Protein AF-A0A8D8PQJ8-F1 (afdb_monomer_lite)

Foldseek 3Di:
DDPVLFVLLLVLCVLLVADVQLSVQEEEDEDCDPAKAKDAARPDNHRIYIYDYPLQVDPALVVDDQQDDDPNDGQPCVDPVNVVVSVVSNDDSLNSSLRSLLNNLVRHPVLVVQLVCLLVVLVVQLVVCLVVCCVVVVCVVPDPVVNVVVSVVSVVVSVVSSVVSNVVSVVVSSVVSVVSSVVSVVVPCPVDDD

pLDDT: mean 81.44, std 9.27, range [35.03, 91.38]

Radius of gyration: 23.69 Å; chains: 1; bounding box: 45×48×71 Å

Secondary structure (DSSP, 8-state):
--HHHHHHHHHHHHHTT--HHHHHH-EEEEESSSS-EEES-BTSSSPPEEEEEGGGG--SGGGS-TT-EETTEEP-TTSHHHHHHHHHTS--HHHHHHHHHHHHHHTBHHHHHHHHHHHHHHHHHHHHHHHHHHHHTTGGGS-HHHHHHHHHHHHHHHHHHHHHHHHHHHHHHHHHHHHHHHHHHHHSTTS---

Organism: NCBI:txid428564

Structure (mmCIF, N/CA/C/O backbone):
data_AF-A0A8D8PQJ8-F1
#
_entry.id   AF-A0A8D8PQJ8-F1
#
loop_
_atom_site.group_PDB
_atom_site.id
_atom_site.type_symbol
_atom_site.label_atom_id
_atom_site.label_alt_id
_atom_site.label_comp_id
_atom_site.label_asym_id
_atom_site.label_entity_id
_atom_site.label_seq_id
_atom_site.pdbx_PDB_ins_code
_atom_site.Cartn_x
_atom_site.Cartn_y
_atom_site.Cartn_z
_atom_site.occupancy
_atom_site.B_iso_or_equiv
_atom_site.auth_seq_id
_atom_site.auth_comp_id
_atom_site.auth_asym_id
_atom_site.auth_atom_id
_atom_site.pdbx_PDB_model_num
ATOM 1 N N . MET A 1 1 ? -22.814 -1.524 9.286 1.00 64.25 1 MET A N 1
ATOM 2 C CA . MET A 1 1 ? -21.457 -1.335 9.844 1.00 64.25 1 MET A CA 1
ATOM 3 C C . MET A 1 1 ? -21.633 -0.983 11.310 1.00 64.25 1 MET A C 1
ATOM 5 O O . MET A 1 1 ? -22.579 -0.263 11.592 1.00 64.25 1 MET A O 1
ATOM 9 N N . SER A 1 2 ? -20.841 -1.556 12.220 1.00 78.44 2 SER A N 1
ATOM 10 C CA . SER A 1 2 ? -20.993 -1.306 13.665 1.00 78.44 2 SER A CA 1
ATOM 11 C C . SER A 1 2 ? -20.516 0.106 14.016 1.00 78.44 2 SER A C 1
ATOM 13 O O . SER A 1 2 ? -19.439 0.491 13.561 1.00 78.44 2 SER A O 1
ATOM 15 N N . GLU A 1 3 ? -21.272 0.846 14.832 1.00 83.94 3 GLU A N 1
ATOM 16 C CA . GLU A 1 3 ? -20.878 2.175 15.341 1.00 83.94 3 GLU A CA 1
ATOM 17 C C . GLU A 1 3 ? -19.525 2.126 16.068 1.00 83.94 3 GLU A C 1
ATOM 19 O O . GLU A 1 3 ? -18.699 3.024 15.924 1.00 83.94 3 GLU A O 1
ATOM 24 N N . GLU A 1 4 ? -19.240 1.015 16.755 1.00 85.62 4 GLU A N 1
ATOM 25 C CA . GLU A 1 4 ? -17.968 0.774 17.446 1.00 85.62 4 GLU A CA 1
ATOM 26 C C . GLU A 1 4 ? -16.761 0.822 16.492 1.00 85.62 4 GLU A C 1
ATOM 28 O O . GLU A 1 4 ? -15.709 1.360 16.835 1.00 85.62 4 GLU A O 1
ATOM 33 N N . LEU A 1 5 ? -16.896 0.265 15.282 1.00 84.38 5 LEU A N 1
ATOM 34 C CA . LEU A 1 5 ? -15.814 0.244 14.289 1.00 84.38 5 LEU A CA 1
ATOM 35 C C . LEU A 1 5 ? -15.575 1.632 13.697 1.00 84.38 5 LEU A C 1
ATOM 37 O O . LEU A 1 5 ? -14.427 2.006 13.462 1.00 84.38 5 LEU A O 1
ATOM 41 N N . GLU A 1 6 ? -16.640 2.404 13.484 1.00 86.19 6 GLU A N 1
ATOM 42 C CA . GLU A 1 6 ? -16.520 3.781 13.008 1.00 86.19 6 GLU A CA 1
ATOM 43 C C . GLU A 1 6 ? -15.875 4.677 14.072 1.00 86.19 6 GLU A C 1
ATOM 45 O O . GLU A 1 6 ? -14.988 5.470 13.759 1.00 86.19 6 GLU A O 1
ATOM 50 N N . GLN A 1 7 ? -16.240 4.503 15.343 1.00 87.50 7 GLN A N 1
ATOM 51 C CA . GLN A 1 7 ? -15.615 5.227 16.447 1.00 87.50 7 GLN A CA 1
ATOM 52 C C . GLN A 1 7 ? -14.126 4.882 16.582 1.00 87.50 7 GLN A C 1
ATOM 54 O O . GLN A 1 7 ? -13.300 5.781 16.736 1.00 87.50 7 GLN A O 1
ATOM 59 N N . ARG A 1 8 ? -13.756 3.599 16.465 1.00 87.69 8 ARG A N 1
ATOM 60 C CA . ARG A 1 8 ? -12.344 3.172 16.442 1.00 87.69 8 ARG A CA 1
ATOM 61 C C . ARG A 1 8 ? -11.583 3.795 15.280 1.00 87.69 8 ARG A C 1
ATOM 63 O O . ARG A 1 8 ? -10.453 4.230 15.470 1.00 87.69 8 ARG A O 1
ATOM 70 N N . TYR A 1 9 ? -12.195 3.865 14.101 1.00 87.75 9 TYR A N 1
ATOM 71 C CA . TYR A 1 9 ? -11.581 4.503 12.943 1.00 87.75 9 TYR A CA 1
ATOM 72 C C . TYR A 1 9 ? -11.324 5.997 13.175 1.00 87.75 9 TYR A C 1
ATOM 74 O O . TYR A 1 9 ? -10.229 6.478 12.897 1.00 87.75 9 TYR A O 1
ATOM 82 N N . ARG A 1 10 ? -12.283 6.721 13.765 1.00 87.00 10 ARG A N 1
ATOM 83 C CA . ARG A 1 10 ? -12.104 8.138 14.130 1.00 87.00 10 ARG A CA 1
ATOM 84 C C . ARG A 1 10 ? -10.951 8.340 15.112 1.00 87.00 10 ARG A C 1
ATOM 86 O O . ARG A 1 10 ? -10.123 9.213 14.884 1.00 87.00 10 ARG A O 1
ATOM 93 N N . GLN A 1 11 ? -10.838 7.481 16.127 1.00 87.12 11 GLN A N 1
ATOM 94 C CA . GLN A 1 11 ? -9.701 7.505 17.058 1.00 87.12 11 GLN A CA 1
ATOM 95 C C . GLN A 1 11 ? -8.362 7.309 16.336 1.00 87.12 11 GLN A C 1
ATOM 97 O O . GLN A 1 11 ? -7.394 7.993 16.642 1.00 87.12 11 GLN A O 1
ATOM 102 N N . VAL A 1 12 ? -8.300 6.412 15.348 1.00 87.12 12 VAL A N 1
ATOM 103 C CA . VAL A 1 12 ? -7.079 6.201 14.553 1.00 87.12 12 VAL A CA 1
ATOM 104 C C . VAL A 1 12 ? -6.700 7.458 13.765 1.00 87.12 12 VAL A C 1
ATOM 106 O O . VAL A 1 12 ? -5.525 7.809 13.723 1.00 87.12 12 VAL A O 1
ATOM 109 N N . LEU A 1 13 ? -7.665 8.161 13.169 1.00 86.06 13 LEU A N 1
ATOM 110 C CA . LEU A 1 13 ? -7.401 9.413 12.445 1.00 86.06 13 LEU A CA 1
ATOM 111 C C . LEU A 1 13 ? -6.931 10.543 13.371 1.00 86.06 13 LEU A C 1
ATOM 113 O O . LEU A 1 13 ? -6.065 11.335 12.999 1.00 86.06 13 LEU A O 1
ATOM 117 N N . GLU A 1 14 ? -7.487 10.615 14.581 1.00 86.12 14 GLU A N 1
ATOM 118 C CA . GLU A 1 14 ? -7.026 11.535 15.626 1.00 86.12 14 GLU A CA 1
ATOM 119 C C . GLU A 1 14 ? -5.595 11.201 16.070 1.00 86.12 14 GLU A C 1
ATOM 121 O O . GLU A 1 14 ? -4.754 12.093 16.181 1.00 86.12 14 GLU A O 1
ATOM 126 N N . ASP A 1 15 ? -5.288 9.917 16.256 1.00 84.88 15 ASP A N 1
ATOM 127 C CA . ASP A 1 15 ? -3.965 9.439 16.663 1.00 84.88 15 ASP A CA 1
ATOM 128 C C . ASP A 1 15 ? -2.892 9.678 15.596 1.00 84.88 15 ASP A C 1
ATOM 130 O O . ASP A 1 15 ? -1.745 9.981 15.929 1.00 84.88 15 ASP A O 1
ATOM 134 N N . LEU A 1 16 ? -3.264 9.572 14.319 1.00 82.19 16 LEU A N 1
ATOM 135 C CA . LEU A 1 16 ? -2.399 9.875 13.180 1.00 82.19 16 LEU A CA 1
ATOM 136 C C . LEU A 1 16 ? -2.237 11.380 12.929 1.00 82.19 16 LEU A C 1
ATOM 138 O O . LEU A 1 16 ? -1.422 11.760 12.088 1.00 82.19 16 LEU A O 1
ATOM 142 N N . ASN A 1 17 ? -2.976 12.224 13.659 1.00 80.25 17 ASN A N 1
ATOM 143 C CA . ASN A 1 17 ? -3.033 13.669 13.464 1.00 80.25 17 ASN A CA 1
ATOM 144 C C . ASN A 1 17 ? -3.302 14.046 11.996 1.00 80.25 17 ASN A C 1
ATOM 146 O O . ASN A 1 17 ? -2.642 14.923 11.440 1.00 80.25 17 ASN A O 1
ATOM 150 N N . SER A 1 18 ? -4.236 13.334 11.357 1.00 75.88 18 SER A N 1
ATOM 151 C CA . SER A 1 18 ? -4.649 13.618 9.981 1.00 75.88 18 SER A CA 1
ATOM 152 C C . SER A 1 18 ? -5.252 15.021 9.872 1.00 75.88 18 SER A C 1
ATOM 154 O O . SER A 1 18 ? -5.870 15.507 10.825 1.00 75.88 18 SER A O 1
ATOM 156 N N . ASP A 1 19 ? -5.105 15.654 8.708 1.00 75.19 19 ASP A N 1
ATOM 157 C CA . ASP A 1 19 ? -5.734 16.948 8.434 1.00 75.19 19 ASP A CA 1
ATOM 158 C C . ASP A 1 19 ? -7.256 16.856 8.601 1.00 75.19 19 ASP A C 1
ATOM 160 O O . ASP A 1 19 ? -7.879 15.842 8.278 1.00 75.19 19 ASP A O 1
ATOM 164 N N . ASP A 1 20 ? -7.881 17.932 9.076 1.00 67.62 20 ASP A N 1
ATOM 165 C CA . ASP A 1 20 ? -9.326 17.943 9.335 1.00 67.62 20 ASP A CA 1
ATOM 166 C C . ASP A 1 20 ? -10.149 17.705 8.056 1.00 67.62 20 ASP A C 1
ATOM 168 O O . ASP A 1 20 ? -11.189 17.049 8.094 1.00 67.62 20 ASP A O 1
ATOM 172 N N . ALA A 1 21 ? -9.628 18.124 6.897 1.00 63.19 21 ALA A N 1
ATOM 173 C CA . ALA A 1 21 ? -10.215 17.810 5.595 1.00 63.19 21 ALA A CA 1
ATOM 174 C C . ALA A 1 21 ? -10.234 16.297 5.307 1.00 63.19 21 ALA A C 1
ATOM 176 O O . ALA A 1 21 ? -11.229 15.773 4.805 1.00 63.19 21 ALA A O 1
ATOM 177 N N . ASP A 1 22 ? -9.165 15.582 5.661 1.00 72.75 22 ASP A N 1
ATOM 178 C CA . ASP A 1 22 ? -9.085 14.130 5.501 1.00 72.75 22 ASP A CA 1
ATOM 179 C C . ASP A 1 22 ? -9.993 13.412 6.515 1.00 72.75 22 ASP A C 1
ATOM 181 O O . ASP A 1 22 ? -10.593 12.386 6.188 1.00 72.75 22 ASP A O 1
ATOM 185 N N . LYS A 1 23 ? -10.190 13.965 7.720 1.00 75.38 23 LYS A N 1
ATOM 186 C CA . LYS A 1 23 ? -11.137 13.417 8.711 1.00 75.38 23 LYS A CA 1
ATOM 187 C C . LYS A 1 23 ? -12.589 13.479 8.240 1.00 75.38 23 LYS A C 1
ATOM 189 O O . LYS A 1 23 ? -13.320 12.508 8.423 1.00 75.38 23 LYS A O 1
ATOM 194 N N . ASP A 1 24 ? -12.997 14.576 7.608 1.00 74.44 24 ASP A N 1
ATOM 195 C CA . ASP A 1 24 ? -14.375 14.757 7.130 1.00 74.44 24 ASP A CA 1
ATOM 196 C C . ASP A 1 24 ? -14.671 13.963 5.852 1.00 74.44 24 ASP A C 1
ATOM 198 O O . ASP A 1 24 ? -15.793 13.493 5.625 1.00 74.44 24 ASP A O 1
ATOM 202 N N . LEU A 1 25 ? -13.659 13.810 4.999 1.00 77.06 25 LEU A N 1
ATOM 203 C CA . LEU A 1 25 ? -13.789 13.134 3.715 1.00 77.06 25 LEU A CA 1
ATOM 204 C C . LEU A 1 25 ? -13.570 11.621 3.811 1.00 77.06 25 LEU A C 1
ATOM 206 O O . LEU A 1 25 ? -14.032 10.892 2.929 1.00 77.06 25 LEU A O 1
ATOM 210 N N . SER A 1 26 ? -12.907 11.133 4.857 1.00 81.31 26 SER A N 1
ATOM 211 C CA . SER A 1 26 ? -12.614 9.712 5.011 1.00 81.31 26 SER A CA 1
ATOM 212 C C . SER A 1 26 ? -13.792 8.912 5.566 1.00 81.31 26 SER A C 1
ATOM 214 O O . SER A 1 26 ? -14.521 9.336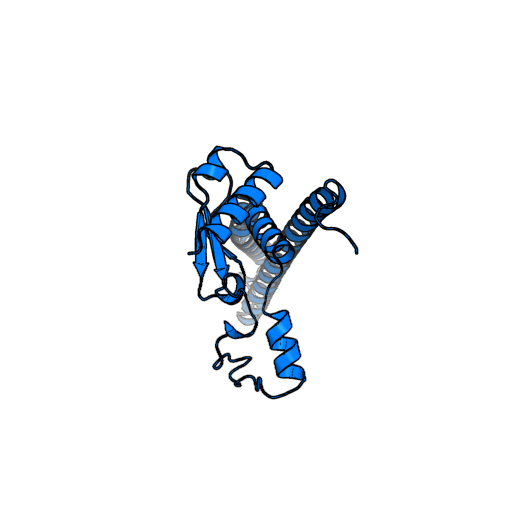 6.465 1.00 81.31 26 SER A O 1
ATOM 216 N N . LYS A 1 27 ? -14.011 7.715 5.009 1.00 84.94 27 LYS A N 1
ATOM 217 C CA . LYS A 1 27 ? -15.055 6.789 5.481 1.00 84.94 27 LYS A CA 1
ATOM 218 C C . LYS A 1 27 ? -14.574 5.350 5.473 1.00 84.94 27 LYS A C 1
ATOM 220 O O . LYS A 1 27 ? -13.955 4.899 4.514 1.00 84.94 27 LYS A O 1
ATOM 225 N N . VAL A 1 28 ? -14.946 4.590 6.493 1.00 88.38 28 VAL A N 1
ATOM 226 C CA . VAL A 1 28 ? -14.793 3.131 6.487 1.00 88.38 28 VAL A CA 1
ATOM 227 C C . VAL A 1 28 ? -16.014 2.452 5.873 1.00 88.38 28 VAL A C 1
ATOM 229 O O . VAL A 1 28 ? -17.121 2.988 5.900 1.00 88.38 28 VAL A O 1
ATOM 232 N N . PHE A 1 29 ? -15.824 1.271 5.293 1.00 88.19 29 PHE A N 1
ATOM 233 C CA . PHE A 1 29 ? -16.913 0.399 4.855 1.00 88.19 29 PHE A CA 1
ATOM 234 C C . PHE A 1 29 ? -16.518 -1.070 5.002 1.00 88.19 29 PHE A C 1
ATOM 236 O O . PHE A 1 29 ? -15.339 -1.410 5.006 1.00 88.19 29 PHE A O 1
ATOM 243 N N . MET A 1 30 ? -17.506 -1.959 5.095 1.00 86.81 30 MET A N 1
ATOM 244 C CA . MET A 1 30 ? -17.246 -3.399 5.118 1.00 86.81 30 MET A CA 1
ATOM 245 C C . MET A 1 30 ? -17.027 -3.913 3.697 1.00 86.81 30 MET A C 1
ATOM 247 O O . MET A 1 30 ? -17.838 -3.660 2.806 1.00 86.81 30 MET A O 1
ATOM 251 N N . SER A 1 31 ? -15.962 -4.674 3.498 1.00 85.50 31 SER A N 1
ATOM 252 C CA . SER A 1 31 ? -15.609 -5.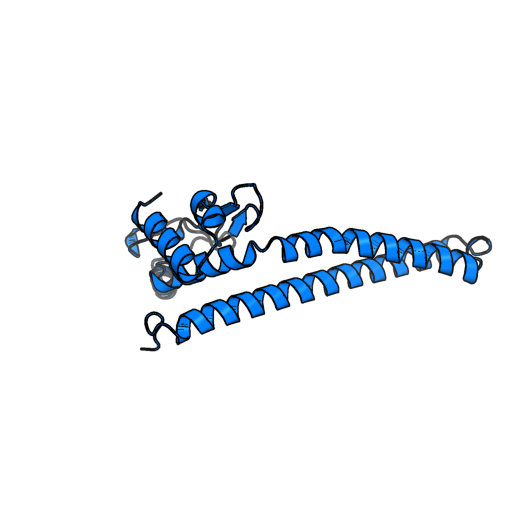279 2.226 1.00 85.50 31 SER A CA 1
ATOM 253 C C . SER A 1 31 ? -15.591 -6.799 2.313 1.00 85.50 31 SER A C 1
ATOM 255 O O . SER A 1 31 ? -15.333 -7.398 3.356 1.00 85.50 31 SER A O 1
ATOM 257 N N . ILE A 1 32 ? -15.858 -7.418 1.166 1.00 80.69 32 ILE A N 1
ATOM 258 C CA . ILE A 1 32 ? -15.808 -8.870 0.972 1.00 80.69 32 ILE A CA 1
ATOM 259 C C . ILE A 1 32 ? -14.351 -9.350 0.877 1.00 80.69 32 ILE A C 1
ATOM 261 O O . ILE A 1 32 ? -14.073 -10.533 1.071 1.00 80.69 32 ILE A O 1
ATOM 265 N N . ARG A 1 33 ? -13.403 -8.443 0.593 1.00 80.62 33 ARG A N 1
ATOM 266 C CA . ARG A 1 33 ? -11.984 -8.799 0.510 1.00 80.62 33 ARG A CA 1
ATOM 267 C C . ARG A 1 33 ? -11.480 -9.316 1.865 1.00 80.62 33 ARG A C 1
ATOM 269 O O . ARG A 1 33 ? -11.885 -8.795 2.904 1.00 80.62 33 ARG A O 1
ATOM 276 N N . PRO A 1 34 ? -10.597 -10.328 1.860 1.00 77.81 34 PRO A N 1
ATOM 277 C CA . PRO A 1 34 ? -10.081 -10.931 3.086 1.00 77.81 34 PRO A CA 1
ATOM 278 C C . PRO A 1 34 ? -9.146 -10.001 3.870 1.00 77.81 34 PRO A C 1
ATOM 280 O O . PRO A 1 34 ? -8.967 -10.222 5.067 1.00 77.81 34 PRO A O 1
ATOM 283 N N . GLU A 1 35 ? -8.595 -8.977 3.213 1.00 83.50 35 GLU A N 1
ATOM 284 C CA . GLU A 1 35 ? -7.609 -8.045 3.761 1.00 83.50 35 GLU A CA 1
ATOM 285 C C . GLU A 1 35 ? -8.102 -6.588 3.713 1.00 83.50 35 GLU A C 1
ATOM 287 O O . GLU A 1 35 ? -8.880 -6.219 2.812 1.00 83.50 35 GLU A O 1
ATOM 292 N N . PRO A 1 36 ? -7.690 -5.761 4.694 1.00 86.44 36 PRO A N 1
ATOM 293 C CA . PRO A 1 36 ? -7.874 -4.318 4.640 1.00 86.44 36 PRO A CA 1
ATOM 294 C C . PRO A 1 36 ? -7.305 -3.749 3.345 1.00 86.44 36 PRO A C 1
ATOM 296 O O . PRO A 1 36 ? -6.307 -4.232 2.826 1.00 86.44 36 PRO A O 1
ATOM 299 N N . HIS A 1 37 ? -7.987 -2.761 2.789 1.00 87.25 37 HIS A N 1
ATOM 300 C CA . HIS A 1 37 ? -7.517 -2.038 1.613 1.00 87.25 37 HIS A CA 1
ATOM 301 C C . HIS A 1 37 ? -8.106 -0.646 1.626 1.00 87.25 37 HIS A C 1
ATOM 303 O O . HIS A 1 37 ? -9.204 -0.416 2.137 1.00 87.25 37 HIS A O 1
ATOM 309 N N . HIS A 1 38 ? -7.423 0.269 0.971 1.00 87.75 38 HIS A N 1
ATOM 310 C CA . HIS A 1 38 ? -7.923 1.602 0.730 1.00 87.75 38 HIS A CA 1
ATOM 311 C C . HIS A 1 38 ? -8.435 1.780 -0.703 1.00 87.75 38 HIS A C 1
ATOM 313 O O . HIS A 1 38 ? -8.082 1.055 -1.635 1.00 87.75 38 HIS A O 1
ATOM 319 N N . ILE A 1 39 ? -9.318 2.758 -0.871 1.00 83.06 39 ILE A N 1
ATOM 320 C CA . ILE A 1 39 ? -9.831 3.231 -2.152 1.00 83.06 39 ILE A CA 1
ATOM 321 C C . ILE A 1 39 ? -9.767 4.755 -2.131 1.00 83.06 39 ILE A C 1
ATOM 323 O O . ILE A 1 39 ? -10.430 5.391 -1.316 1.00 83.06 39 ILE A O 1
ATOM 327 N N . GLY A 1 40 ? -9.022 5.342 -3.062 1.00 81.44 40 GLY A N 1
ATOM 328 C CA . GLY A 1 40 ? -8.801 6.788 -3.112 1.00 81.44 40 GLY A CA 1
ATOM 329 C C . GLY A 1 40 ? -7.488 7.198 -2.452 1.00 81.44 40 GLY A C 1
ATOM 330 O O . GLY A 1 40 ? -6.654 6.348 -2.155 1.00 81.44 40 GLY A O 1
A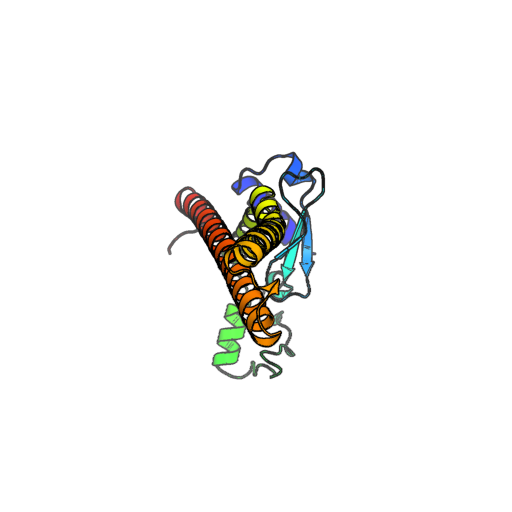TOM 331 N N . LEU A 1 41 ? -7.298 8.508 -2.290 1.00 79.69 41 LEU A N 1
ATOM 332 C CA . LEU A 1 41 ? -6.031 9.117 -1.881 1.00 79.69 41 LEU A CA 1
ATOM 333 C C . LEU A 1 41 ? -6.270 10.156 -0.785 1.00 79.69 41 LEU A C 1
ATOM 335 O O . LEU A 1 41 ? -7.193 10.963 -0.909 1.00 79.69 41 LEU A O 1
ATOM 339 N N . SER A 1 42 ? -5.418 10.149 0.237 1.00 74.31 42 SER A N 1
ATOM 340 C CA . SER A 1 42 ? -5.360 11.172 1.291 1.00 74.31 42 SER A CA 1
ATOM 341 C C . SER A 1 42 ? -4.801 12.476 0.721 1.00 74.31 42 SER A C 1
ATOM 343 O O . SER A 1 42 ? -3.945 12.436 -0.163 1.00 74.31 42 SER A O 1
ATOM 345 N N . GLY A 1 43 ? -5.275 13.637 1.180 1.00 67.75 43 GLY A N 1
ATOM 346 C CA . GLY A 1 43 ? -4.835 14.946 0.673 1.00 67.75 43 GLY A CA 1
ATOM 347 C C . GLY A 1 43 ? -5.390 15.318 -0.710 1.00 67.75 43 GLY A C 1
ATOM 348 O O . GLY A 1 43 ? -5.083 16.382 -1.254 1.00 67.75 43 GLY A O 1
ATOM 349 N N . SER A 1 44 ? -6.237 14.467 -1.292 1.00 66.25 44 SER A N 1
ATOM 350 C CA . SER A 1 44 ? -7.014 14.808 -2.479 1.00 66.25 44 SER A CA 1
ATOM 351 C C . SER A 1 44 ? -8.261 15.609 -2.099 1.00 66.25 44 SER A C 1
ATOM 353 O O . SER A 1 44 ? -8.809 15.462 -1.014 1.00 66.25 44 SER A O 1
ATOM 355 N N . LYS A 1 45 ? -8.806 16.397 -3.036 1.00 66.94 45 LYS A N 1
ATOM 356 C CA . LYS A 1 45 ? -10.141 17.013 -2.864 1.00 66.94 45 LYS A CA 1
ATOM 357 C C . LYS A 1 45 ? -11.277 15.977 -2.835 1.00 66.94 45 LYS A C 1
ATOM 359 O O . LYS A 1 45 ? -12.434 16.338 -2.630 1.00 66.94 45 LYS A O 1
ATOM 364 N N . TYR A 1 46 ? -10.963 14.715 -3.121 1.00 71.94 46 TYR A N 1
ATOM 365 C CA . TYR A 1 46 ? -11.904 13.608 -3.178 1.00 71.94 46 TYR A CA 1
ATOM 366 C C . TYR A 1 46 ? -11.811 12.748 -1.917 1.00 71.94 46 TYR A C 1
ATOM 368 O O . TYR A 1 46 ? -10.729 12.529 -1.386 1.00 71.94 46 TYR A O 1
ATOM 376 N N . SER A 1 47 ? -12.949 12.203 -1.482 1.00 76.25 47 SER A N 1
ATOM 377 C CA . SER A 1 47 ? -13.005 11.266 -0.357 1.00 76.25 47 SER A CA 1
ATOM 378 C C . SER A 1 47 ? -12.212 9.994 -0.630 1.00 76.25 47 SER A C 1
ATOM 380 O O . SER A 1 47 ? -12.471 9.333 -1.642 1.00 76.25 47 SER A O 1
ATOM 382 N N . PHE A 1 48 ? -11.349 9.596 0.304 1.00 84.44 48 PHE A N 1
ATOM 383 C CA . PHE A 1 48 ? -10.811 8.240 0.357 1.00 84.44 48 PHE A CA 1
ATOM 384 C C . PHE A 1 48 ? -11.632 7.371 1.315 1.00 84.44 48 PHE A C 1
ATOM 386 O O . PHE A 1 48 ? -12.336 7.858 2.202 1.00 84.44 48 PHE A O 1
ATOM 393 N N . ARG A 1 49 ? -11.608 6.058 1.099 1.00 86.31 49 ARG A N 1
ATOM 394 C CA . ARG A 1 49 ? -12.365 5.095 1.895 1.00 86.31 49 ARG A CA 1
ATOM 395 C C . ARG A 1 49 ? -11.521 3.887 2.240 1.00 86.31 49 ARG A C 1
ATOM 397 O O . ARG A 1 49 ? -10.822 3.368 1.378 1.00 86.31 49 ARG A O 1
ATOM 404 N N . ILE A 1 50 ? -11.655 3.398 3.464 1.00 88.31 50 ILE A N 1
ATOM 405 C CA . ILE A 1 50 ? -10.970 2.190 3.924 1.00 88.31 50 ILE A CA 1
ATOM 406 C C . ILE A 1 50 ? -11.971 1.034 3.966 1.00 88.31 50 ILE A C 1
ATOM 408 O O . ILE A 1 50 ? -12.989 1.086 4.657 1.00 88.31 50 ILE A O 1
ATOM 412 N N . GLY A 1 51 ? -11.695 -0.008 3.191 1.00 87.75 51 GLY A N 1
ATOM 413 C CA . GLY A 1 51 ? -12.446 -1.251 3.163 1.00 87.75 51 GLY A CA 1
ATOM 414 C C . GLY A 1 51 ? -11.934 -2.211 4.228 1.00 87.75 51 GLY A C 1
ATOM 415 O O . GLY A 1 51 ? -10.801 -2.680 4.158 1.00 87.75 51 GLY A O 1
ATOM 416 N N . LEU A 1 52 ? -12.787 -2.542 5.192 1.00 89.44 52 LEU A N 1
ATOM 417 C CA . LEU A 1 52 ? -12.491 -3.470 6.277 1.00 89.44 52 LEU A CA 1
ATOM 418 C C . LEU A 1 52 ? -13.084 -4.849 5.978 1.00 89.44 52 LEU A C 1
ATOM 420 O O . LEU A 1 52 ? -14.275 -4.941 5.671 1.00 89.44 52 LEU A O 1
ATOM 424 N N . PRO A 1 53 ? -12.308 -5.936 6.090 1.00 86.31 53 PRO A N 1
ATOM 425 C CA . PRO A 1 53 ? -12.831 -7.287 5.951 1.00 86.31 53 PRO A CA 1
ATOM 426 C C . PRO A 1 53 ? -13.950 -7.576 6.945 1.00 86.31 53 PRO A C 1
ATOM 428 O O . PRO A 1 53 ? -13.917 -7.112 8.085 1.00 86.31 53 PRO A O 1
ATOM 431 N N . LEU A 1 54 ? -14.870 -8.465 6.567 1.00 82.62 54 LEU A N 1
ATOM 432 C CA . LEU A 1 54 ? -15.904 -9.010 7.462 1.00 82.62 54 LEU A CA 1
ATOM 433 C C . LEU A 1 54 ? -15.353 -9.519 8.805 1.00 82.62 54 LEU A C 1
ATOM 435 O O . LEU A 1 54 ? -16.035 -9.409 9.818 1.00 82.62 54 LEU A O 1
ATOM 439 N N . LYS A 1 55 ? -14.097 -9.980 8.832 1.00 83.06 55 LYS A N 1
ATOM 440 C CA . LYS A 1 55 ? -13.403 -10.442 10.043 1.00 83.06 55 LYS A CA 1
ATOM 441 C C . LYS A 1 55 ? -13.308 -9.383 11.150 1.00 83.06 55 LYS A C 1
ATOM 443 O O . LYS A 1 55 ? -13.277 -9.733 12.321 1.00 83.06 55 LYS A O 1
ATOM 448 N N . PHE A 1 56 ? -13.316 -8.093 10.804 1.00 82.38 56 PHE A N 1
ATOM 449 C CA . PHE A 1 56 ? -13.293 -6.999 11.786 1.00 82.38 56 PHE A CA 1
ATOM 450 C C . PHE A 1 56 ? -14.592 -6.899 12.593 1.00 82.38 56 PHE A C 1
ATOM 452 O O . PHE A 1 56 ? -14.604 -6.283 13.657 1.00 82.38 56 PHE A O 1
ATOM 459 N N . ALA A 1 57 ? -15.680 -7.493 12.097 1.00 83.25 57 ALA A N 1
ATOM 460 C CA . ALA A 1 57 ? -16.965 -7.517 12.782 1.00 83.25 57 ALA A CA 1
ATOM 461 C C . ALA A 1 57 ? -17.116 -8.695 13.763 1.00 83.25 57 ALA A C 1
ATOM 463 O O . ALA A 1 57 ? 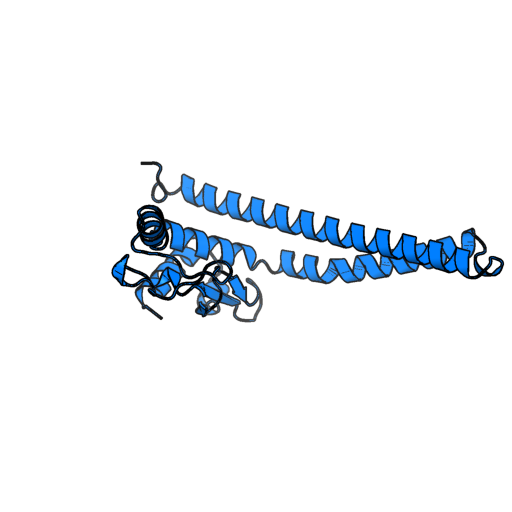-18.076 -8.698 14.530 1.00 83.25 57 ALA A O 1
ATOM 464 N N . TYR A 1 58 ? -16.208 -9.681 13.757 1.00 84.00 58 TYR A N 1
ATOM 465 C CA . TYR A 1 58 ? -16.280 -10.822 14.674 1.00 84.00 58 TYR A CA 1
ATOM 466 C C . TYR A 1 58 ? -15.924 -10.383 16.097 1.00 84.00 58 TYR A C 1
ATOM 468 O O . TYR A 1 58 ? -14.848 -9.829 16.326 1.00 84.00 58 TYR A O 1
ATOM 476 N N . LYS A 1 59 ? -16.833 -10.618 17.052 1.00 81.62 59 LYS A N 1
ATOM 477 C CA . LYS A 1 59 ? -16.627 -10.303 18.476 1.00 81.62 59 LYS A CA 1
ATOM 478 C C . LYS A 1 59 ? -16.232 -11.541 19.272 1.00 81.62 59 LYS A C 1
ATOM 480 O O . LYS A 1 59 ? -15.505 -11.434 20.254 1.00 81.62 59 LYS A O 1
ATOM 485 N N . SER A 1 60 ? -16.705 -12.703 18.840 1.00 81.38 60 SER A N 1
ATOM 486 C CA . SER A 1 60 ? -16.464 -13.988 19.475 1.00 81.38 60 SER A CA 1
ATOM 487 C C . SER A 1 60 ? -16.109 -15.068 18.443 1.00 81.38 60 SER A C 1
ATOM 489 O O . SER A 1 60 ? -16.484 -14.958 17.272 1.00 81.38 60 SER A O 1
ATOM 491 N N . PRO A 1 61 ? -15.452 -16.162 18.870 1.00 78.69 61 PRO A N 1
ATOM 492 C CA . PRO A 1 61 ? -15.224 -17.338 18.030 1.00 78.69 61 PRO A CA 1
ATOM 493 C C . PRO A 1 61 ? -16.513 -17.947 17.444 1.00 78.69 61 PRO A C 1
ATOM 495 O O . PRO A 1 61 ? -16.457 -18.650 16.434 1.00 78.69 61 PRO A O 1
ATOM 498 N N . GLN A 1 62 ? -17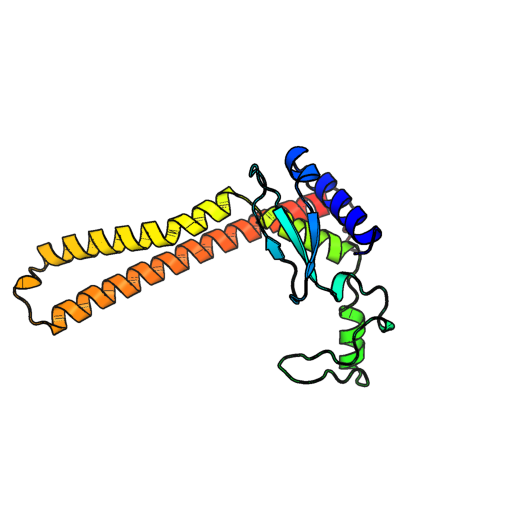.671 -17.688 18.066 1.00 77.75 62 GLN A N 1
ATOM 499 C CA . GLN A 1 62 ? -18.978 -18.182 17.620 1.00 77.75 62 GLN A CA 1
ATOM 500 C C . GLN A 1 62 ? -19.544 -17.390 16.432 1.00 77.75 62 GLN A C 1
ATOM 502 O O . GLN A 1 62 ? -20.357 -17.928 15.685 1.00 77.75 62 GLN A O 1
ATOM 507 N N . ASP A 1 63 ? -19.084 -16.154 16.217 1.00 78.38 63 ASP A N 1
ATOM 508 C CA . ASP A 1 63 ? -19.526 -15.300 15.103 1.00 78.38 63 ASP A CA 1
ATOM 509 C C . ASP A 1 63 ? -18.873 -15.688 13.764 1.00 78.38 63 ASP A C 1
ATOM 511 O O . ASP A 1 63 ? -19.215 -15.152 12.706 1.00 78.38 63 ASP A O 1
ATOM 515 N N . ILE A 1 64 ? -17.905 -16.609 13.796 1.00 81.19 64 ILE A N 1
ATOM 516 C CA . ILE A 1 64 ? -17.145 -17.028 12.622 1.00 81.19 64 ILE A CA 1
ATOM 517 C C . ILE A 1 64 ? -18.008 -17.912 11.732 1.00 81.19 64 ILE A C 1
ATOM 519 O O . ILE A 1 64 ? -18.584 -18.909 12.167 1.00 81.19 64 ILE A O 1
ATOM 523 N N . ASN A 1 65 ? -18.037 -17.569 10.444 1.00 77.38 65 ASN A N 1
ATOM 524 C CA . ASN A 1 65 ? -18.764 -18.335 9.445 1.00 77.38 65 ASN A CA 1
ATOM 525 C C . ASN A 1 65 ? -18.247 -19.793 9.390 1.00 77.38 65 ASN A C 1
ATOM 527 O O . ASN A 1 65 ? -17.092 -20.008 9.006 1.00 77.38 65 ASN A O 1
ATOM 531 N N . PRO A 1 66 ? -19.089 -20.799 9.696 1.00 72.56 66 PRO A N 1
ATOM 532 C CA . PRO A 1 66 ? -18.681 -22.205 9.718 1.00 72.56 66 PRO A CA 1
ATOM 533 C C . PRO A 1 66 ? -18.321 -22.751 8.329 1.00 72.56 66 PRO A C 1
ATOM 535 O O . PRO A 1 66 ? -17.634 -23.759 8.228 1.00 72.56 66 PRO A O 1
ATOM 538 N N . ASN A 1 67 ? -18.726 -22.070 7.252 1.00 74.81 67 ASN A N 1
ATOM 539 C CA . ASN A 1 67 ? -18.433 -22.454 5.869 1.00 74.81 67 ASN A CA 1
ATOM 540 C C . ASN A 1 67 ? -17.193 -21.747 5.297 1.00 74.81 67 ASN A C 1
ATOM 542 O O . ASN A 1 67 ? -17.067 -21.607 4.075 1.00 74.81 67 ASN A O 1
ATOM 546 N N . MET A 1 68 ? -16.292 -21.257 6.154 1.00 76.38 68 MET A N 1
ATOM 547 C CA . MET A 1 68 ? -15.064 -20.601 5.710 1.00 76.38 68 MET A CA 1
ATOM 548 C C . MET A 1 68 ? -14.198 -21.567 4.890 1.00 76.38 68 MET A C 1
ATOM 550 O O . MET A 1 68 ? -13.961 -22.710 5.286 1.00 76.38 68 MET A O 1
ATOM 554 N N . LYS A 1 69 ? -13.711 -21.083 3.743 1.00 79.31 69 LYS A N 1
ATOM 555 C CA . LYS A 1 69 ? -12.803 -21.827 2.869 1.00 79.31 69 LYS A CA 1
ATOM 556 C C . LYS A 1 69 ? -11.423 -21.194 2.856 1.00 79.31 69 LYS A C 1
ATOM 558 O O . LYS A 1 69 ? -11.309 -19.980 2.697 1.00 79.31 69 LYS A O 1
ATOM 563 N N . ILE A 1 70 ? -10.397 -22.029 2.940 1.00 77.81 70 ILE A N 1
ATOM 564 C CA . ILE A 1 70 ? -9.003 -21.668 2.679 1.00 77.81 70 ILE A CA 1
ATOM 565 C C . ILE A 1 70 ? -8.557 -22.492 1.474 1.00 77.81 70 ILE A C 1
ATOM 567 O O . ILE A 1 70 ? -8.719 -23.709 1.472 1.00 77.81 70 ILE A O 1
ATOM 571 N N . GLU A 1 71 ? -8.082 -21.830 0.416 1.00 77.38 71 GLU A N 1
ATOM 572 C CA . GLU A 1 71 ? -7.616 -22.492 -0.817 1.00 77.38 71 GLU A CA 1
ATOM 573 C C . GLU A 1 71 ? -8.613 -23.528 -1.379 1.00 77.38 71 GLU A C 1
ATOM 575 O O . GLU A 1 71 ? -8.254 -24.610 -1.836 1.00 77.38 71 GLU A O 1
ATOM 580 N N . SER A 1 72 ? -9.907 -23.189 -1.344 1.00 78.25 72 SER A N 1
ATOM 581 C CA . SER A 1 72 ? -11.034 -24.038 -1.778 1.00 78.25 72 SER A CA 1
ATOM 582 C C . SER A 1 72 ? -11.383 -25.229 -0.876 1.00 78.25 72 SER A C 1
ATOM 584 O O . SER A 1 72 ? -12.359 -25.924 -1.164 1.00 78.25 72 SER A O 1
ATOM 586 N N . LYS A 1 73 ? -10.672 -25.442 0.235 1.00 81.56 73 LYS A N 1
ATOM 587 C CA . LYS A 1 73 ? -10.998 -26.456 1.247 1.00 81.56 73 LYS A CA 1
ATOM 588 C C . LYS A 1 73 ? -11.778 -25.837 2.400 1.00 81.56 73 LYS A C 1
ATOM 590 O O . LYS A 1 73 ? -11.473 -24.725 2.826 1.00 81.56 73 LYS A O 1
ATOM 595 N N . TYR A 1 74 ? -12.786 -26.550 2.894 1.00 82.56 74 TYR A N 1
ATOM 596 C CA . TYR A 1 74 ? -13.475 -26.159 4.122 1.00 82.56 74 TYR A CA 1
ATOM 597 C C . TYR A 1 74 ? -12.546 -26.357 5.314 1.00 82.56 74 TYR A C 1
ATOM 599 O O . TYR A 1 74 ? -11.829 -27.355 5.384 1.00 82.56 74 TYR A O 1
ATOM 607 N N . VAL A 1 75 ? -12.561 -25.396 6.230 1.00 81.25 75 VAL A N 1
ATOM 608 C CA . VAL A 1 75 ? -11.839 -25.514 7.494 1.00 81.25 75 VAL A CA 1
ATOM 609 C C . VAL A 1 75 ? -12.613 -26.449 8.414 1.00 81.25 75 VAL A C 1
ATOM 611 O O . VAL A 1 75 ? -13.794 -26.222 8.677 1.00 81.25 75 VAL A O 1
ATOM 614 N N . ASP A 1 76 ? -11.946 -27.490 8.908 1.00 82.31 76 ASP A N 1
ATOM 615 C CA . ASP A 1 76 ? -12.498 -28.331 9.962 1.00 82.31 76 ASP A CA 1
ATOM 616 C C . ASP A 1 76 ? -12.330 -27.634 11.312 1.00 82.31 76 ASP A C 1
ATOM 618 O O . ASP A 1 76 ? -11.298 -27.724 11.969 1.00 82.31 76 ASP A O 1
ATOM 622 N N . PHE A 1 77 ? -13.362 -26.908 11.729 1.00 80.19 77 PHE A N 1
ATOM 623 C CA . PHE A 1 77 ? -13.376 -26.238 13.024 1.00 80.19 77 PHE A CA 1
ATOM 624 C C . PHE A 1 77 ? -13.610 -27.183 14.221 1.00 80.19 77 PHE A C 1
ATOM 626 O O . PHE A 1 77 ? -13.792 -26.701 15.341 1.00 80.19 77 PHE A O 1
ATOM 633 N N . GLY A 1 78 ? -13.687 -28.498 13.992 1.00 80.94 78 GLY A N 1
ATOM 634 C CA . GLY A 1 78 ? -13.696 -29.521 15.036 1.00 80.94 78 GLY A CA 1
ATOM 635 C C . GLY A 1 78 ? -12.296 -29.991 15.443 1.00 80.94 78 GLY A C 1
ATOM 636 O O . GLY A 1 78 ? -12.164 -30.596 16.505 1.00 80.94 78 GLY A O 1
ATOM 637 N N . SER A 1 79 ? -11.263 -29.705 14.640 1.00 86.19 79 SER A N 1
ATOM 638 C CA . SER A 1 79 ? -9.875 -30.059 14.955 1.00 86.19 79 SER A CA 1
ATOM 639 C C . SER A 1 79 ? -9.229 -29.061 15.928 1.00 86.19 79 SER A C 1
ATOM 641 O O . SER A 1 79 ? -9.703 -27.932 16.099 1.00 86.19 79 SER A O 1
ATOM 643 N N . GLU A 1 80 ? -8.134 -29.465 16.577 1.00 86.50 80 GLU A N 1
ATOM 644 C CA . GLU A 1 80 ? -7.355 -28.590 17.466 1.00 86.50 80 GLU A CA 1
ATOM 645 C C . GLU A 1 80 ? -6.820 -27.367 16.703 1.00 86.50 80 GLU A C 1
ATOM 647 O O . GLU A 1 80 ? -6.963 -26.227 17.146 1.00 86.50 80 GLU A O 1
ATOM 652 N N . GLU A 1 81 ? -6.315 -27.582 15.488 1.00 83.25 81 GLU A N 1
ATOM 653 C CA . GLU A 1 81 ? -5.827 -26.534 14.590 1.00 83.25 81 GLU A CA 1
ATOM 654 C C . GLU A 1 81 ? -6.956 -25.609 14.120 1.00 83.25 81 GLU A C 1
ATOM 656 O O . GLU A 1 81 ? -6.767 -24.396 14.014 1.00 83.25 81 GLU A O 1
ATOM 661 N N . GLY A 1 82 ? -8.147 -26.158 13.867 1.00 82.88 82 GLY A N 1
ATOM 662 C CA . GLY A 1 82 ? -9.335 -25.392 13.507 1.00 82.88 82 GLY A CA 1
ATOM 663 C C . GLY A 1 82 ? -9.811 -24.474 14.630 1.00 82.88 82 GLY A C 1
ATOM 664 O O . GLY A 1 82 ? -10.224 -23.344 14.362 1.00 82.88 82 GLY A O 1
ATOM 665 N N . ASN A 1 83 ? -9.709 -24.915 15.886 1.00 82.69 83 ASN A N 1
ATOM 666 C CA . ASN A 1 83 ? -10.017 -24.085 17.050 1.00 82.69 83 ASN A CA 1
ATOM 667 C C . ASN A 1 83 ? -8.965 -22.993 17.276 1.00 82.69 83 ASN A C 1
ATOM 669 O O . ASN A 1 83 ? -9.343 -21.837 17.460 1.00 82.69 83 ASN A O 1
ATOM 673 N N . LEU A 1 84 ? -7.673 -23.308 17.146 1.00 84.81 84 LEU A N 1
ATOM 674 C CA . LEU A 1 84 ? -6.600 -22.304 17.189 1.00 84.81 84 LEU A CA 1
ATOM 675 C C . LEU A 1 84 ? -6.780 -21.235 16.100 1.00 84.81 84 LEU A C 1
ATOM 677 O O . LEU A 1 84 ? -6.675 -20.032 16.354 1.00 84.81 84 LEU A O 1
ATOM 681 N N . LEU A 1 85 ? -7.125 -21.657 14.881 1.00 83.69 85 LEU A N 1
ATOM 682 C CA . LEU A 1 85 ? -7.448 -20.739 13.796 1.00 83.69 85 LEU A CA 1
ATOM 683 C C . LEU A 1 85 ? -8.684 -19.895 14.132 1.00 83.69 85 LEU A C 1
ATOM 685 O O . LEU A 1 85 ? -8.663 -18.683 13.933 1.00 83.69 85 LEU A O 1
ATOM 689 N N . ARG A 1 86 ? -9.745 -20.505 14.668 1.00 81.94 86 ARG A N 1
ATOM 690 C CA . ARG A 1 86 ? -10.977 -19.810 15.061 1.00 81.94 86 ARG A CA 1
ATOM 691 C C . ARG A 1 86 ? -10.702 -18.709 16.086 1.00 81.94 86 ARG A C 1
ATOM 693 O O . ARG A 1 86 ? -11.216 -17.606 15.938 1.00 81.94 86 ARG A O 1
ATOM 700 N N . GLU A 1 87 ? -9.872 -18.976 17.084 1.00 82.44 87 GLU A N 1
ATOM 701 C CA . GLU A 1 87 ? -9.496 -17.979 18.088 1.00 82.44 87 GLU A CA 1
ATOM 702 C C . GLU A 1 87 ? -8.666 -16.840 17.481 1.00 82.44 87 GLU A C 1
ATOM 704 O O . GLU A 1 87 ? -8.962 -15.671 17.722 1.00 82.44 87 GLU A O 1
ATOM 709 N N . SER A 1 88 ? -7.698 -17.150 16.612 1.00 82.00 88 SER A N 1
ATOM 710 C CA . SER A 1 88 ? -6.859 -16.126 15.963 1.00 82.00 88 SER A CA 1
ATOM 711 C C . SER A 1 88 ? -7.604 -15.213 14.976 1.00 82.00 88 SER A C 1
ATOM 713 O O . SER A 1 88 ? -7.151 -14.103 14.694 1.00 82.00 88 SER A O 1
ATOM 715 N N . LEU A 1 89 ? -8.753 -15.649 14.446 1.00 82.62 89 LEU A N 1
ATOM 716 C CA . LEU A 1 89 ? -9.572 -14.849 13.528 1.00 82.62 89 LEU A CA 1
ATOM 717 C C . LEU A 1 89 ? -10.307 -13.696 14.224 1.00 82.62 89 LEU A C 1
ATOM 719 O O . LEU A 1 89 ? -10.733 -12.758 13.543 1.00 82.62 89 LEU A O 1
ATOM 723 N N . VAL A 1 90 ? -10.459 -13.753 15.550 1.00 85.50 90 VAL A N 1
ATOM 724 C CA . VAL A 1 90 ? -11.028 -12.663 16.346 1.00 85.50 90 VAL A CA 1
ATOM 725 C C . VAL A 1 90 ? -9.930 -11.640 16.617 1.00 85.50 90 VAL A C 1
ATOM 727 O O . VAL A 1 90 ? -9.070 -11.810 17.479 1.00 85.50 90 VAL A O 1
ATOM 730 N N . LEU A 1 91 ? -9.945 -10.555 15.845 1.00 83.56 91 LEU A N 1
ATOM 731 C CA . LEU A 1 91 ? -8.937 -9.506 15.956 1.00 83.56 91 LEU A CA 1
ATOM 732 C C . LEU A 1 91 ? -9.109 -8.712 17.254 1.00 83.56 91 LEU A C 1
ATOM 734 O O . LEU A 1 91 ? -10.188 -8.183 17.530 1.00 83.56 91 LEU A O 1
ATOM 738 N N . SER A 1 92 ? -8.013 -8.537 17.995 1.00 85.75 92 SER A N 1
ATOM 739 C CA . SER A 1 92 ? -7.976 -7.601 19.119 1.00 85.75 92 SER A CA 1
ATOM 740 C C . SER A 1 92 ? -8.211 -6.165 18.639 1.00 85.75 92 SER A C 1
ATOM 742 O O . SER A 1 92 ? -7.859 -5.804 17.514 1.00 85.75 92 SER A O 1
ATOM 744 N N . GLU A 1 93 ? -8.758 -5.305 19.502 1.00 84.81 93 GLU A N 1
ATOM 745 C CA . GLU A 1 93 ? -8.978 -3.891 19.161 1.00 84.81 93 GLU A CA 1
ATOM 746 C C . GLU A 1 93 ? -7.687 -3.199 18.695 1.00 84.81 93 GLU A C 1
ATOM 748 O O . GLU A 1 93 ? -7.703 -2.392 17.766 1.00 84.81 93 GLU A O 1
ATOM 753 N N . LYS A 1 94 ? -6.554 -3.575 19.293 1.00 81.94 94 LYS A N 1
ATOM 754 C CA . LYS A 1 94 ? -5.228 -3.098 18.898 1.00 81.94 94 LYS A CA 1
ATOM 755 C C . LYS A 1 94 ? -4.910 -3.517 17.462 1.00 81.94 94 LYS A C 1
ATOM 757 O O . LYS A 1 94 ? -4.624 -2.667 16.626 1.00 81.94 94 LYS A O 1
ATOM 762 N N . ALA A 1 95 ? -5.028 -4.805 17.139 1.00 82.94 95 ALA A N 1
ATOM 763 C CA . ALA A 1 95 ? -4.772 -5.294 15.784 1.00 82.94 95 ALA A CA 1
ATOM 764 C C . ALA A 1 95 ? -5.659 -4.589 14.743 1.00 82.94 95 ALA A C 1
ATOM 766 O O . ALA A 1 95 ? -5.185 -4.228 13.666 1.00 82.94 95 ALA A O 1
ATOM 767 N N . GLN A 1 96 ? -6.919 -4.312 15.092 1.00 87.25 96 GLN A N 1
ATOM 768 C CA . GLN A 1 96 ? -7.829 -3.569 14.225 1.00 87.25 96 GLN A CA 1
ATOM 769 C C . GLN A 1 96 ? -7.367 -2.125 13.992 1.00 87.25 96 GLN A C 1
ATOM 771 O O . GLN A 1 96 ? -7.305 -1.686 12.845 1.00 87.25 96 GLN A O 1
ATOM 776 N N . LYS A 1 97 ? -7.010 -1.391 15.054 1.00 86.81 97 LYS A N 1
ATOM 777 C CA . LYS A 1 97 ? -6.533 -0.003 14.951 1.00 86.81 97 LYS A CA 1
ATOM 778 C C . LYS A 1 97 ? -5.220 0.099 14.169 1.00 86.81 97 LYS A C 1
ATOM 780 O O . LYS A 1 97 ? -5.077 0.994 13.343 1.00 86.81 97 LYS A O 1
ATOM 785 N N . PHE A 1 98 ? -4.294 -0.839 14.380 1.00 86.38 98 PHE A N 1
ATOM 786 C CA . PHE A 1 98 ? -3.038 -0.904 13.630 1.00 86.38 98 PHE A CA 1
ATOM 787 C C . PHE A 1 98 ? -3.290 -1.111 12.134 1.00 86.38 98 PHE A C 1
ATOM 789 O O . PHE A 1 98 ? -2.770 -0.360 11.314 1.00 86.38 98 PHE A O 1
ATOM 796 N N . ALA A 1 99 ? -4.136 -2.082 11.780 1.00 86.44 99 ALA A N 1
ATOM 797 C CA . ALA A 1 99 ? -4.475 -2.363 10.391 1.00 86.44 99 ALA A CA 1
ATOM 798 C C . ALA A 1 99 ? -5.183 -1.179 9.710 1.00 86.44 99 ALA A C 1
ATOM 800 O O . ALA A 1 99 ? -4.867 -0.843 8.574 1.00 86.44 99 ALA A O 1
ATOM 801 N N . MET A 1 100 ? -6.098 -0.501 10.412 1.00 88.00 100 MET A N 1
ATOM 802 C CA . MET A 1 100 ? -6.734 0.721 9.907 1.00 88.00 100 MET A CA 1
ATOM 803 C C . MET A 1 100 ? -5.715 1.836 9.672 1.00 88.00 100 MET A C 1
ATOM 805 O O . MET A 1 100 ? -5.724 2.457 8.613 1.00 88.00 100 MET A O 1
ATOM 809 N N . GLY A 1 101 ? -4.837 2.090 10.645 1.00 86.81 101 GLY A N 1
ATOM 810 C CA . GLY A 1 101 ? -3.853 3.166 10.550 1.00 86.81 101 GLY A CA 1
ATOM 811 C C . GLY A 1 101 ? -2.813 2.916 9.463 1.00 86.81 101 GLY A C 1
ATOM 812 O O . GLY A 1 101 ? -2.419 3.847 8.765 1.00 86.81 101 GLY A O 1
ATOM 813 N N . HIS A 1 102 ? -2.425 1.656 9.272 1.00 86.69 102 HIS A N 1
ATOM 814 C CA . HIS A 1 102 ? -1.574 1.234 8.167 1.00 86.69 102 HIS A CA 1
ATOM 815 C C . HIS A 1 102 ? -2.192 1.581 6.814 1.00 86.69 102 HIS A C 1
ATOM 817 O O . HIS A 1 102 ? -1.555 2.268 6.021 1.00 86.69 102 HIS A O 1
ATOM 823 N N . GLU A 1 103 ? -3.450 1.202 6.579 1.00 87.50 103 GLU A N 1
ATOM 824 C CA . GLU A 1 103 ? -4.122 1.508 5.312 1.00 87.50 103 GLU A CA 1
ATOM 825 C C . GLU A 1 103 ? -4.304 3.009 5.081 1.00 87.50 103 GLU A C 1
ATOM 827 O O . GLU A 1 103 ? -4.161 3.476 3.954 1.00 87.50 103 GLU A O 1
ATOM 832 N N . VAL A 1 104 ? -4.572 3.787 6.134 1.00 87.12 104 VAL A N 1
ATOM 833 C CA . VAL A 1 104 ? -4.649 5.253 6.029 1.00 87.12 104 VAL A CA 1
ATOM 834 C C . VAL A 1 104 ? -3.306 5.843 5.598 1.00 87.12 104 VAL A C 1
ATOM 836 O O . VAL A 1 104 ? -3.272 6.694 4.715 1.00 87.12 104 VAL A O 1
ATOM 839 N N . LEU A 1 105 ? -2.193 5.379 6.166 1.00 85.38 105 LEU A N 1
ATOM 840 C CA . LEU A 1 105 ? -0.858 5.856 5.790 1.00 85.38 105 LEU A CA 1
ATOM 841 C C . LEU A 1 105 ? -0.452 5.423 4.377 1.00 85.38 105 LEU A C 1
ATOM 843 O O . LEU A 1 105 ? 0.263 6.159 3.698 1.00 85.38 105 LEU A O 1
ATOM 847 N N . GLN A 1 106 ? -0.943 4.273 3.910 1.00 84.38 106 GLN A N 1
ATOM 848 C CA . GLN A 1 106 ? -0.739 3.831 2.532 1.00 84.38 106 GLN A CA 1
ATOM 849 C C . GLN A 1 106 ? -1.535 4.644 1.498 1.00 84.38 106 GLN A C 1
ATOM 851 O O . GLN A 1 106 ? -1.188 4.608 0.320 1.00 84.38 106 GLN A O 1
ATOM 856 N N . CYS A 1 107 ? -2.534 5.436 1.909 1.00 81.88 107 CYS A N 1
ATOM 857 C CA . CYS A 1 107 ? -3.314 6.306 1.017 1.00 81.88 107 CYS A CA 1
ATOM 858 C C . CYS A 1 107 ? -2.542 7.535 0.495 1.00 81.88 107 CYS A C 1
ATOM 860 O O . CYS A 1 107 ? -3.166 8.446 -0.055 1.00 81.88 107 CYS A O 1
ATOM 862 N N . ASP A 1 108 ? -1.224 7.618 0.686 1.00 81.06 108 ASP A N 1
ATOM 863 C CA . ASP A 1 108 ? -0.438 8.796 0.325 1.00 81.06 108 ASP A CA 1
ATOM 864 C C . ASP A 1 108 ? -0.511 9.102 -1.184 1.00 81.06 108 ASP A C 1
ATOM 866 O O . ASP A 1 108 ? -0.099 8.322 -2.052 1.00 81.06 108 ASP A O 1
ATOM 870 N N . MET A 1 109 ? -1.012 10.300 -1.490 1.00 77.62 109 MET A N 1
ATOM 871 C CA . MET A 1 109 ? -1.131 10.849 -2.835 1.00 77.62 109 MET A CA 1
ATOM 872 C C . MET A 1 109 ? 0.210 10.850 -3.579 1.00 77.62 109 MET A C 1
ATOM 874 O O . MET A 1 109 ? 0.243 10.556 -4.777 1.00 77.62 109 MET A O 1
ATOM 878 N N . VAL A 1 110 ? 1.322 11.137 -2.894 1.00 76.06 110 VAL A N 1
ATOM 879 C CA . VAL A 1 110 ? 2.650 11.204 -3.525 1.00 76.06 110 VAL A CA 1
ATOM 880 C C . VAL A 1 110 ? 3.087 9.829 -4.022 1.00 76.06 110 VAL A C 1
ATOM 882 O O . VAL A 1 110 ? 3.515 9.693 -5.172 1.00 76.06 110 VAL A O 1
ATOM 885 N N . ALA A 1 111 ? 2.929 8.796 -3.194 1.00 78.25 111 ALA A N 1
ATOM 886 C CA . ALA A 1 111 ? 3.279 7.429 -3.562 1.00 78.25 111 ALA A CA 1
ATOM 887 C C . ALA A 1 111 ? 2.442 6.926 -4.749 1.00 78.25 111 ALA A C 1
ATOM 889 O O . ALA A 1 111 ? 2.976 6.303 -5.670 1.00 78.25 111 ALA A O 1
ATOM 890 N N . TYR A 1 112 ? 1.154 7.268 -4.790 1.00 80.94 112 TYR A N 1
ATOM 891 C CA . TYR A 1 112 ? 0.285 6.906 -5.907 1.00 80.94 112 TYR A CA 1
ATOM 892 C C . TYR A 1 112 ? 0.692 7.572 -7.229 1.00 80.94 112 TYR A C 1
ATOM 894 O O . TYR A 1 112 ? 0.753 6.909 -8.268 1.00 80.94 112 TYR A O 1
ATOM 902 N N . TYR A 1 113 ? 1.037 8.865 -7.220 1.00 81.50 113 TYR A N 1
ATOM 903 C CA . TYR A 1 113 ? 1.535 9.533 -8.429 1.00 81.50 113 TYR A CA 1
ATOM 904 C C . TYR A 1 113 ? 2.847 8.937 -8.929 1.00 81.50 113 TYR A C 1
ATOM 906 O O . TYR A 1 113 ? 3.048 8.795 -10.138 1.00 81.50 113 TYR A O 1
ATOM 914 N N . LEU A 1 114 ? 3.734 8.543 -8.019 1.00 82.56 114 LEU A N 1
ATOM 915 C CA . LEU A 1 114 ? 4.955 7.836 -8.380 1.00 82.56 114 LEU A CA 1
ATOM 916 C C . LEU A 1 114 ? 4.640 6.499 -9.070 1.00 82.56 114 LEU A C 1
ATOM 918 O O . LEU A 1 114 ? 5.167 6.224 -10.148 1.00 82.56 114 LEU A O 1
ATOM 922 N N . GLN A 1 115 ? 3.695 5.720 -8.541 1.00 82.75 115 GLN A N 1
ATOM 923 C CA . GLN A 1 115 ? 3.261 4.469 -9.170 1.00 82.75 115 GLN A CA 1
ATOM 924 C C . GLN A 1 115 ? 2.666 4.666 -10.575 1.00 82.75 115 GLN A C 1
ATOM 926 O O . GLN A 1 115 ? 2.920 3.850 -11.465 1.00 82.75 115 GLN A O 1
ATOM 931 N N . LEU A 1 116 ? 1.925 5.755 -10.805 1.00 84.56 116 LEU A N 1
ATOM 932 C CA . LEU A 1 116 ? 1.382 6.099 -12.125 1.00 84.56 116 LEU A CA 1
ATOM 933 C C . LEU A 1 116 ? 2.455 6.541 -13.129 1.00 84.56 116 LEU A C 1
ATOM 935 O O . LEU A 1 116 ? 2.293 6.337 -14.333 1.00 84.56 116 LEU A O 1
ATOM 939 N N . THR A 1 117 ? 3.548 7.142 -12.660 1.00 86.12 117 THR A N 1
ATOM 940 C CA . THR A 1 117 ? 4.615 7.662 -13.530 1.00 86.12 117 THR A CA 1
ATOM 941 C C . THR A 1 117 ? 5.653 6.605 -13.915 1.00 86.12 117 THR A C 1
ATOM 943 O O . THR A 1 117 ? 6.271 6.714 -14.971 1.00 86.12 117 THR A O 1
ATOM 946 N N . TYR A 1 118 ? 5.818 5.518 -13.157 1.00 85.38 118 TYR A N 1
ATOM 947 C CA . TYR A 1 118 ? 6.742 4.436 -13.532 1.00 85.38 118 TYR A CA 1
ATOM 948 C C . TYR A 1 118 ? 6.514 3.802 -14.913 1.00 85.38 118 TYR A C 1
ATOM 950 O O . TYR A 1 118 ? 7.496 3.654 -15.649 1.00 85.38 118 TYR A O 1
ATOM 958 N N . PRO A 1 119 ? 5.284 3.440 -15.328 1.00 82.69 119 PRO A N 1
ATOM 959 C CA . PRO A 1 119 ? 5.075 2.875 -16.659 1.00 82.69 119 PRO A CA 1
ATOM 960 C C . PRO A 1 119 ? 5.393 3.877 -17.774 1.00 82.69 119 PRO A C 1
ATOM 962 O O . PRO A 1 119 ? 5.928 3.478 -18.809 1.00 82.69 119 PRO A O 1
ATOM 965 N N . THR A 1 120 ? 5.131 5.175 -17.574 1.00 84.75 120 THR A N 1
ATOM 966 C CA . THR A 1 120 ? 5.455 6.192 -18.583 1.00 84.75 120 THR A CA 1
ATOM 967 C C . THR A 1 120 ? 6.965 6.360 -18.707 1.00 84.75 120 THR A C 1
ATOM 969 O O . THR A 1 120 ? 7.485 6.282 -19.819 1.00 84.75 120 THR A O 1
ATOM 972 N N . VAL A 1 121 ? 7.694 6.460 -17.592 1.00 84.31 121 VAL A N 1
ATOM 973 C CA . VAL A 1 121 ? 9.166 6.501 -17.586 1.00 84.31 121 VAL A CA 1
ATOM 974 C C . VAL A 1 121 ? 9.761 5.269 -18.275 1.00 84.31 121 VAL A C 1
ATOM 976 O O . VAL A 1 121 ? 10.647 5.415 -19.116 1.00 84.31 121 VAL A O 1
ATOM 979 N N . GLY A 1 122 ? 9.242 4.068 -17.997 1.00 83.44 122 GLY A N 1
ATOM 980 C CA . GLY A 1 122 ? 9.687 2.829 -18.642 1.00 83.44 122 GLY A CA 1
ATOM 981 C C . GLY A 1 122 ? 9.460 2.811 -20.160 1.00 83.44 122 GLY A C 1
ATOM 982 O O . GLY A 1 122 ? 10.349 2.391 -20.909 1.00 83.44 122 GLY A O 1
ATOM 983 N N . CYS A 1 123 ? 8.310 3.316 -20.623 1.00 84.75 123 CYS A N 1
ATOM 984 C CA . CYS A 1 123 ? 7.991 3.434 -22.049 1.00 84.75 123 CYS A CA 1
ATOM 985 C C . CYS A 1 123 ? 8.890 4.455 -22.755 1.00 84.75 123 CYS A C 1
ATOM 987 O O . CYS A 1 123 ? 9.446 4.154 -23.811 1.00 84.75 123 CYS A O 1
ATOM 989 N N . PHE A 1 124 ? 9.078 5.640 -22.166 1.00 87.19 124 PHE A N 1
ATOM 990 C CA . PHE A 1 124 ? 9.957 6.669 -22.723 1.00 87.19 124 PHE A CA 1
ATOM 991 C C . PHE A 1 124 ? 11.412 6.193 -22.764 1.00 87.19 124 PHE A C 1
ATOM 993 O O . PHE A 1 124 ? 12.057 6.303 -23.806 1.00 87.19 124 PHE A O 1
ATOM 1000 N N . ALA A 1 125 ? 11.921 5.602 -21.680 1.00 84.50 125 ALA A N 1
ATOM 1001 C CA . ALA A 1 125 ? 13.270 5.043 -21.640 1.00 84.50 125 ALA A CA 1
ATOM 1002 C C . ALA A 1 125 ? 13.466 3.962 -22.715 1.00 84.50 125 ALA A C 1
ATOM 1004 O O . ALA A 1 125 ? 14.453 4.001 -23.450 1.00 84.50 125 ALA A O 1
ATOM 1005 N N . GLY A 1 126 ? 12.498 3.051 -22.864 1.00 85.50 126 GLY A N 1
ATOM 1006 C CA . GLY A 1 126 ? 12.518 2.019 -23.901 1.00 85.50 126 GLY A CA 1
ATOM 1007 C C . GLY A 1 126 ? 12.510 2.599 -25.317 1.00 85.50 126 GLY A C 1
ATOM 1008 O O . GLY A 1 126 ? 13.287 2.164 -26.163 1.00 85.50 126 GLY A O 1
ATOM 1009 N N . PHE A 1 127 ? 11.699 3.629 -25.570 1.00 87.38 127 PHE A N 1
ATOM 1010 C CA . PHE A 1 127 ? 11.643 4.312 -26.865 1.00 87.38 127 PHE A CA 1
ATOM 1011 C C . PHE A 1 127 ? 12.960 5.022 -27.209 1.00 87.38 127 PHE A C 1
ATOM 1013 O O . PHE A 1 127 ? 13.480 4.859 -28.312 1.00 87.38 127 PHE A O 1
ATOM 1020 N N . PHE A 1 128 ? 13.542 5.772 -26.268 1.00 87.88 128 PHE A N 1
ATOM 1021 C CA . PHE A 1 128 ? 14.808 6.475 -26.492 1.00 87.88 128 PHE A CA 1
ATOM 1022 C C . PHE A 1 128 ? 15.986 5.514 -26.684 1.00 87.88 128 PHE A C 1
ATOM 1024 O O . PHE A 1 128 ? 16.785 5.713 -27.601 1.00 87.88 128 PHE A O 1
ATOM 1031 N N . LEU A 1 129 ? 16.088 4.466 -25.859 1.00 86.56 129 LEU A N 1
ATOM 1032 C CA . LEU A 1 129 ? 17.110 3.423 -26.005 1.00 86.56 129 LEU A CA 1
ATOM 1033 C C . LEU A 1 129 ? 16.923 2.639 -27.308 1.00 86.56 129 LEU A C 1
ATOM 1035 O O . LEU A 1 129 ? 17.902 2.347 -27.996 1.00 86.56 129 LEU A O 1
ATOM 1039 N N . GLY A 1 130 ? 15.669 2.365 -27.673 1.00 86.12 130 GLY A N 1
ATOM 1040 C CA . GLY A 1 130 ? 15.289 1.725 -28.926 1.00 86.12 130 GLY A CA 1
ATOM 1041 C C . GLY A 1 130 ? 15.759 2.519 -30.130 1.00 86.12 130 GLY A C 1
ATOM 1042 O O . GLY A 1 130 ? 16.490 1.979 -30.954 1.00 86.12 130 GLY A O 1
ATOM 1043 N N . ASN A 1 131 ? 15.420 3.806 -30.201 1.00 84.81 131 ASN A N 1
ATOM 1044 C CA . ASN A 1 131 ? 15.798 4.661 -31.326 1.00 84.81 131 ASN A CA 1
ATOM 1045 C C . ASN A 1 131 ? 17.310 4.898 -31.402 1.00 84.81 131 ASN A C 1
ATOM 1047 O O . ASN A 1 131 ? 17.899 4.702 -32.464 1.00 84.81 131 ASN A O 1
ATOM 1051 N N . LYS A 1 132 ? 17.970 5.234 -30.282 1.00 86.50 132 LYS A N 1
ATOM 1052 C CA . LYS A 1 132 ? 19.431 5.425 -30.278 1.00 86.50 132 LYS A CA 1
ATOM 1053 C C . LYS A 1 132 ? 20.178 4.155 -30.673 1.00 86.50 132 LYS A C 1
ATOM 1055 O O . LYS A 1 132 ? 21.110 4.218 -31.471 1.00 86.50 132 LYS A O 1
ATOM 1060 N N . GLY A 1 133 ? 19.787 3.001 -30.132 1.00 82.81 133 GLY A N 1
ATOM 1061 C CA . GLY A 1 133 ? 20.431 1.739 -30.483 1.00 82.81 133 GLY A CA 1
ATOM 1062 C C . GLY A 1 133 ? 20.093 1.278 -31.903 1.00 82.81 133 GLY A C 1
ATOM 1063 O O . GLY A 1 133 ? 20.960 0.722 -32.574 1.00 82.81 133 GLY A O 1
ATOM 1064 N N . TYR A 1 134 ? 18.890 1.581 -32.402 1.00 83.12 134 TYR A N 1
ATOM 1065 C CA . TYR A 1 134 ? 18.500 1.344 -33.794 1.00 83.12 134 TYR A CA 1
ATOM 1066 C C . TYR A 1 134 ? 19.414 2.084 -34.781 1.00 83.12 134 TYR A C 1
ATOM 1068 O O . TYR A 1 134 ? 19.889 1.475 -35.747 1.00 83.12 134 TYR A O 1
ATOM 1076 N N . GLU A 1 135 ? 19.716 3.356 -34.504 1.00 82.62 135 GLU A N 1
ATOM 1077 C CA . GLU A 1 135 ? 20.625 4.186 -35.302 1.00 82.62 135 GLU A CA 1
ATOM 1078 C C . GLU A 1 135 ? 22.091 3.748 -35.169 1.00 82.62 135 GLU A C 1
ATOM 1080 O O . GLU A 1 135 ? 22.748 3.508 -36.185 1.00 82.62 135 GLU A O 1
ATOM 1085 N N . MET A 1 136 ? 22.597 3.559 -33.942 1.00 82.00 136 MET A N 1
ATOM 1086 C CA . MET A 1 136 ? 23.992 3.149 -33.702 1.00 82.00 136 MET A CA 1
ATOM 1087 C C . MET A 1 136 ? 24.335 1.801 -34.341 1.00 82.00 136 MET A C 1
ATOM 1089 O O . MET A 1 136 ? 25.410 1.640 -34.916 1.00 82.00 136 MET A O 1
ATOM 1093 N N . LEU A 1 137 ? 23.438 0.816 -34.243 1.00 80.12 137 LEU A N 1
ATOM 1094 C CA . LEU A 1 137 ? 23.684 -0.539 -34.746 1.00 80.12 137 LEU A CA 1
ATOM 1095 C C . LEU A 1 137 ? 23.332 -0.701 -36.231 1.00 80.12 137 LEU A C 1
ATOM 1097 O O . LEU A 1 137 ? 23.461 -1.812 -36.758 1.00 80.12 137 LEU A O 1
ATOM 1101 N N . GLN A 1 138 ? 22.864 0.371 -36.889 1.00 81.81 138 GLN A N 1
ATOM 1102 C CA . GLN A 1 138 ? 22.331 0.365 -38.255 1.00 81.81 138 GLN A CA 1
ATOM 1103 C C . GLN A 1 138 ? 21.405 -0.836 -38.496 1.00 81.81 138 GLN A C 1
ATOM 1105 O O . GLN A 1 138 ? 21.513 -1.546 -39.500 1.00 81.81 138 GLN A O 1
ATOM 1110 N N . LEU A 1 139 ? 20.488 -1.086 -37.555 1.00 73.06 139 LEU A N 1
ATOM 1111 C CA . LEU A 1 139 ? 19.613 -2.267 -37.540 1.00 73.06 139 LEU A CA 1
ATOM 1112 C C . LEU A 1 139 ? 18.704 -2.357 -38.779 1.00 73.06 139 LEU A C 1
ATOM 1114 O O . LEU A 1 139 ? 18.223 -3.442 -39.116 1.00 73.06 139 LEU A O 1
ATOM 1118 N N . TYR A 1 140 ? 18.550 -1.256 -39.521 1.00 73.81 140 TYR A N 1
ATOM 1119 C CA . TYR A 1 140 ? 17.942 -1.234 -40.851 1.00 73.81 140 TYR A CA 1
ATOM 1120 C C . TYR A 1 140 ? 18.636 -2.176 -41.856 1.00 73.81 140 TYR A C 1
ATOM 1122 O O . TYR A 1 140 ? 17.964 -2.828 -42.648 1.00 73.81 140 TYR A O 1
ATOM 1130 N N . LYS A 1 141 ? 19.965 -2.321 -41.802 1.00 79.06 141 LYS A N 1
ATOM 1131 C CA . LYS A 1 141 ? 20.730 -3.189 -42.717 1.00 79.06 141 LYS A CA 1
ATOM 1132 C C . LYS A 1 141 ? 20.798 -4.652 -42.263 1.00 79.06 141 LYS A C 1
ATOM 1134 O O . LYS A 1 141 ? 21.341 -5.488 -42.977 1.00 79.06 141 LYS A O 1
ATOM 1139 N N . LYS A 1 142 ? 20.285 -4.963 -41.068 1.00 81.75 142 LYS A N 1
ATOM 1140 C CA . LYS A 1 142 ? 20.361 -6.296 -40.457 1.00 81.75 142 LYS A CA 1
ATOM 1141 C C . LYS A 1 142 ? 19.104 -7.133 -40.735 1.00 81.75 142 LYS A C 1
ATOM 1143 O O . LYS A 1 142 ? 18.025 -6.562 -40.921 1.00 81.75 142 LYS A O 1
ATOM 1148 N N . PRO A 1 143 ? 19.223 -8.478 -40.735 1.00 85.19 143 PRO A N 1
ATOM 1149 C CA . PRO A 1 143 ? 18.088 -9.373 -40.932 1.00 85.19 143 PRO A CA 1
ATOM 1150 C C . PRO A 1 143 ? 17.036 -9.200 -39.832 1.00 85.19 143 PRO A C 1
ATOM 1152 O O . PRO A 1 143 ? 17.344 -8.820 -38.701 1.00 85.19 143 PRO A O 1
ATOM 1155 N N . PHE A 1 144 ? 15.788 -9.532 -40.159 1.00 81.25 144 PHE A N 1
ATOM 1156 C CA . PHE A 1 144 ? 14.621 -9.360 -39.289 1.00 81.25 144 PHE A CA 1
ATOM 1157 C C . PHE A 1 144 ? 14.799 -9.962 -37.882 1.00 81.25 144 PHE A C 1
ATOM 1159 O O . PHE A 1 144 ? 14.435 -9.332 -36.891 1.00 81.25 144 PHE A O 1
ATOM 1166 N N . GLN A 1 145 ? 15.449 -11.125 -37.775 1.00 86.31 145 GLN A N 1
ATOM 1167 C CA . GLN A 1 145 ? 15.728 -11.783 -36.492 1.00 86.31 145 GLN A CA 1
ATOM 1168 C C . GLN A 1 145 ? 16.562 -10.911 -35.541 1.00 86.31 145 GLN A C 1
ATOM 1170 O O . GLN A 1 145 ? 16.258 -10.833 -34.354 1.00 86.31 145 GLN A O 1
ATOM 1175 N N . ALA A 1 146 ? 17.567 -10.194 -36.055 1.00 83.75 146 ALA A N 1
ATOM 1176 C CA . ALA A 1 146 ? 18.399 -9.313 -35.236 1.00 83.75 146 ALA A CA 1
ATOM 1177 C C . ALA A 1 146 ? 17.597 -8.132 -34.666 1.00 83.75 146 ALA A C 1
ATOM 1179 O O . ALA A 1 146 ? 17.877 -7.670 -33.562 1.00 83.75 146 ALA A O 1
ATOM 1180 N N . ARG A 1 147 ? 16.573 -7.668 -35.396 1.00 82.25 147 ARG A N 1
ATOM 1181 C CA . ARG A 1 147 ? 15.664 -6.615 -34.927 1.00 82.25 147 ARG A CA 1
ATOM 1182 C C . ARG A 1 147 ? 14.767 -7.122 -33.804 1.00 82.25 147 ARG A C 1
ATOM 1184 O O . ARG A 1 147 ? 14.631 -6.432 -32.801 1.00 82.25 147 ARG A O 1
ATOM 1191 N N . ILE A 1 148 ? 14.217 -8.332 -33.943 1.00 87.25 148 ILE A N 1
ATOM 1192 C CA . ILE A 1 148 ? 13.402 -8.953 -32.890 1.00 87.25 148 ILE A CA 1
ATOM 1193 C C . ILE A 1 148 ? 14.215 -9.088 -31.605 1.00 87.25 148 ILE A C 1
ATOM 1195 O O . ILE A 1 148 ? 13.784 -8.597 -30.570 1.00 87.25 148 ILE A O 1
ATOM 1199 N N . VAL A 1 149 ? 15.407 -9.690 -31.668 1.00 90.25 149 VAL A N 1
ATOM 1200 C CA . VAL A 1 149 ? 16.247 -9.898 -30.475 1.00 90.25 149 VAL A CA 1
ATOM 1201 C C . VAL A 1 149 ? 16.545 -8.573 -29.768 1.00 90.25 149 VAL A C 1
ATOM 1203 O O . VAL A 1 149 ? 16.459 -8.495 -28.544 1.00 90.25 149 VAL A O 1
ATOM 1206 N N . PHE A 1 150 ? 16.837 -7.518 -30.531 1.00 88.00 150 PHE A N 1
ATOM 1207 C CA . PHE A 1 150 ? 17.117 -6.195 -29.983 1.00 88.00 150 PHE A CA 1
ATOM 1208 C C . PHE A 1 150 ? 15.906 -5.581 -29.262 1.00 88.00 150 PHE A C 1
ATOM 1210 O O . PHE A 1 150 ? 16.024 -5.183 -28.102 1.00 88.00 150 PHE A O 1
ATOM 1217 N N . PHE A 1 151 ? 14.737 -5.537 -29.910 1.00 87.25 151 PHE A N 1
ATOM 1218 C CA . PHE A 1 151 ? 13.537 -4.961 -29.295 1.00 87.25 151 PHE A CA 1
ATOM 1219 C C . PHE A 1 151 ? 13.050 -5.779 -28.100 1.00 87.25 151 PHE A C 1
ATOM 1221 O O . PHE A 1 151 ? 12.713 -5.192 -27.076 1.00 87.25 151 PHE A O 1
ATOM 1228 N N . THR A 1 152 ? 13.102 -7.112 -28.171 1.00 90.12 152 THR A N 1
ATOM 1229 C CA . THR A 1 152 ? 12.765 -7.979 -27.034 1.00 90.12 152 THR A CA 1
ATOM 1230 C C . THR A 1 152 ? 13.689 -7.718 -25.844 1.00 90.12 152 THR A C 1
ATOM 1232 O O . THR A 1 152 ? 13.213 -7.632 -24.714 1.00 90.12 152 THR A O 1
ATOM 1235 N N . GLY A 1 153 ? 14.992 -7.523 -26.078 1.00 90.38 153 GLY A N 1
ATOM 1236 C CA . GLY A 1 153 ? 15.947 -7.170 -25.023 1.00 90.38 153 GLY A CA 1
ATOM 1237 C C . GLY A 1 153 ? 15.610 -5.842 -24.338 1.00 90.38 153 GLY A C 1
ATOM 1238 O O . GLY A 1 153 ? 15.606 -5.765 -23.110 1.00 90.38 153 GLY A O 1
ATOM 1239 N N . ILE A 1 154 ? 15.250 -4.816 -25.114 1.00 89.19 154 ILE A N 1
ATOM 1240 C CA . ILE A 1 154 ? 14.823 -3.518 -24.569 1.00 89.19 154 ILE A CA 1
ATOM 1241 C C . ILE A 1 154 ? 13.517 -3.647 -23.793 1.00 89.19 154 ILE A C 1
ATOM 1243 O O . ILE A 1 154 ? 13.406 -3.090 -22.705 1.00 89.19 154 ILE A O 1
ATOM 1247 N N . SER A 1 155 ? 12.544 -4.402 -24.303 1.00 88.00 155 SER A N 1
ATOM 1248 C CA . SER A 1 155 ? 11.281 -4.632 -23.602 1.00 88.00 155 SER A CA 1
ATOM 1249 C C . SER A 1 155 ? 11.493 -5.321 -22.255 1.00 88.00 155 SER A C 1
ATOM 1251 O O . SER A 1 155 ? 10.924 -4.878 -21.259 1.00 88.00 155 SER A O 1
ATOM 1253 N N . ILE A 1 156 ? 12.347 -6.350 -22.197 1.00 91.38 156 ILE A N 1
ATOM 1254 C CA . ILE A 1 156 ? 12.700 -7.032 -20.942 1.00 91.38 156 ILE A CA 1
ATOM 1255 C C . ILE A 1 156 ? 13.382 -6.057 -19.978 1.00 91.38 156 ILE A C 1
ATOM 1257 O O . ILE A 1 156 ? 13.027 -6.011 -18.802 1.00 91.38 156 ILE A O 1
ATOM 1261 N N . PHE A 1 157 ? 14.321 -5.245 -20.467 1.00 88.94 157 PHE A N 1
ATOM 1262 C CA . PHE A 1 157 ? 15.016 -4.258 -19.644 1.00 88.94 157 PHE A CA 1
ATOM 1263 C C . PHE A 1 157 ? 14.065 -3.189 -19.081 1.00 88.94 157 PHE A C 1
ATOM 1265 O O . PHE A 1 157 ? 14.056 -2.948 -17.875 1.00 88.94 157 PHE A O 1
ATOM 1272 N N . SER A 1 158 ? 13.219 -2.591 -19.925 1.00 87.44 158 SER A N 1
ATOM 1273 C CA . SER A 1 158 ? 12.205 -1.614 -19.509 1.00 87.44 158 SER A CA 1
ATOM 1274 C C . SER A 1 158 ? 11.217 -2.204 -18.504 1.00 87.44 158 SER A C 1
ATOM 1276 O O . SER A 1 158 ? 10.850 -1.537 -17.537 1.00 87.44 158 SER A O 1
ATOM 1278 N N . TYR A 1 159 ? 10.805 -3.458 -18.701 1.00 88.69 159 TYR A N 1
ATOM 1279 C CA . TYR A 1 159 ? 9.922 -4.156 -17.772 1.00 88.69 159 TYR A CA 1
ATOM 1280 C C . TYR A 1 159 ? 10.605 -4.445 -16.428 1.00 88.69 159 TYR A C 1
ATOM 1282 O O . TYR A 1 159 ? 10.012 -4.221 -15.374 1.00 88.69 159 TYR A O 1
ATOM 1290 N N . GLY A 1 160 ? 11.874 -4.863 -16.447 1.00 89.94 160 GLY A N 1
ATOM 1291 C CA . GLY A 1 160 ? 12.675 -5.044 -15.236 1.00 89.94 160 GLY A CA 1
ATOM 1292 C C . GLY A 1 160 ? 12.834 -3.744 -14.447 1.00 89.94 160 GLY A C 1
ATOM 1293 O O . GLY A 1 160 ? 12.643 -3.733 -13.233 1.00 89.94 160 GLY A O 1
ATOM 1294 N N . LEU A 1 161 ? 13.094 -2.627 -15.134 1.00 87.75 161 LEU A N 1
ATOM 1295 C CA . LEU A 1 161 ? 13.171 -1.308 -14.505 1.00 87.75 161 LEU A CA 1
ATOM 1296 C C . LEU A 1 161 ? 11.837 -0.903 -13.860 1.00 87.75 161 LEU A C 1
ATOM 1298 O O . LEU A 1 161 ? 11.834 -0.390 -12.744 1.00 87.75 161 LEU A O 1
ATOM 1302 N N . TYR A 1 162 ? 10.709 -1.173 -14.524 1.00 88.50 162 TYR A N 1
ATOM 1303 C CA . TYR A 1 162 ? 9.379 -0.949 -13.955 1.00 88.50 162 TYR A CA 1
ATOM 1304 C C . TYR A 1 162 ? 9.169 -1.740 -12.657 1.00 88.50 162 TYR A C 1
ATOM 1306 O O . TYR A 1 162 ? 8.740 -1.156 -11.661 1.00 88.50 162 TYR A O 1
ATOM 1314 N N . ILE A 1 163 ? 9.496 -3.039 -12.649 1.00 90.06 163 ILE A N 1
ATOM 1315 C CA . ILE A 1 163 ? 9.360 -3.879 -11.451 1.00 90.06 163 ILE A CA 1
ATOM 1316 C C . ILE A 1 163 ? 10.217 -3.322 -10.313 1.00 90.06 163 ILE A C 1
ATOM 1318 O O . ILE A 1 163 ? 9.706 -3.139 -9.214 1.00 90.06 163 ILE A O 1
ATOM 1322 N N . LEU A 1 164 ? 11.487 -3.000 -10.578 1.00 89.69 164 LEU A N 1
ATOM 1323 C CA . LEU A 1 164 ? 12.408 -2.497 -9.556 1.00 89.69 164 LEU A CA 1
ATOM 1324 C C . LEU A 1 164 ? 11.949 -1.166 -8.955 1.00 89.69 164 LEU A C 1
ATOM 1326 O O . LEU A 1 164 ? 11.989 -0.998 -7.740 1.00 89.69 164 LEU A O 1
ATOM 1330 N N . LEU A 1 165 ? 11.507 -0.224 -9.791 1.00 87.56 165 LEU A N 1
ATOM 1331 C CA . LEU A 1 165 ? 11.007 1.066 -9.316 1.00 87.56 165 LEU A CA 1
ATOM 1332 C C . LEU A 1 165 ? 9.741 0.896 -8.476 1.00 87.56 165 LEU A C 1
ATOM 1334 O O . LEU A 1 165 ? 9.626 1.499 -7.412 1.00 87.56 165 LEU A O 1
ATOM 1338 N N . LYS A 1 166 ? 8.816 0.044 -8.925 1.00 87.12 166 LYS A N 1
ATOM 1339 C CA . LYS A 1 166 ? 7.588 -0.244 -8.186 1.00 87.12 166 LYS A CA 1
ATOM 1340 C C . LYS A 1 166 ? 7.886 -0.876 -6.824 1.00 87.12 166 LYS A C 1
ATOM 1342 O O . LYS A 1 166 ? 7.351 -0.416 -5.821 1.00 87.12 166 LYS A O 1
ATOM 1347 N N . ASP A 1 167 ? 8.738 -1.896 -6.798 1.00 89.88 167 ASP A N 1
ATOM 1348 C CA . ASP A 1 167 ? 9.086 -2.662 -5.598 1.00 89.88 167 ASP A CA 1
ATOM 1349 C C . ASP A 1 167 ? 9.798 -1.802 -4.546 1.00 89.88 167 ASP A C 1
ATOM 1351 O O . ASP A 1 167 ? 9.427 -1.797 -3.371 1.00 89.88 167 ASP A O 1
ATOM 1355 N N . LYS A 1 168 ? 10.765 -0.981 -4.977 1.00 87.31 168 LYS A N 1
ATOM 1356 C CA . LYS A 1 168 ? 11.491 -0.071 -4.081 1.00 87.31 168 LYS A CA 1
ATOM 1357 C C . LYS A 1 168 ? 10.582 0.969 -3.447 1.00 87.31 168 LYS A C 1
ATOM 1359 O O . LYS A 1 168 ? 10.701 1.226 -2.253 1.00 87.31 168 LYS A O 1
ATOM 1364 N N . THR A 1 169 ? 9.674 1.546 -4.223 1.00 87.81 169 THR A N 1
ATOM 1365 C CA . THR A 1 169 ? 8.750 2.564 -3.713 1.00 87.81 169 THR A CA 1
ATOM 1366 C C . THR A 1 169 ? 7.716 1.971 -2.778 1.00 87.81 169 THR A C 1
ATOM 1368 O O . THR A 1 169 ? 7.428 2.570 -1.746 1.00 87.81 169 THR A O 1
ATOM 1371 N N . GLN A 1 170 ? 7.201 0.785 -3.101 1.00 87.00 170 GLN A N 1
ATOM 1372 C CA . GLN A 1 170 ? 6.270 0.076 -2.230 1.00 87.00 170 GLN A CA 1
ATOM 1373 C C . GLN A 1 170 ? 6.926 -0.263 -0.886 1.00 87.00 170 GLN A C 1
ATOM 1375 O O . GLN A 1 170 ? 6.386 0.082 0.160 1.00 87.00 170 GLN A O 1
ATOM 1380 N N . THR A 1 171 ? 8.132 -0.836 -0.919 1.00 88.50 171 THR A N 1
ATOM 1381 C CA . THR A 1 171 ? 8.877 -1.200 0.296 1.00 88.50 171 THR A CA 1
ATOM 1382 C C . THR A 1 171 ? 9.196 0.032 1.144 1.00 88.50 171 THR A C 1
ATOM 1384 O O . THR A 1 171 ? 8.992 0.026 2.353 1.00 88.50 171 THR A O 1
ATOM 1387 N N . ALA A 1 172 ? 9.637 1.128 0.519 1.00 88.00 172 ALA A N 1
ATOM 1388 C CA . ALA A 1 172 ? 9.931 2.367 1.236 1.00 88.00 172 ALA A CA 1
ATOM 1389 C C . ALA A 1 1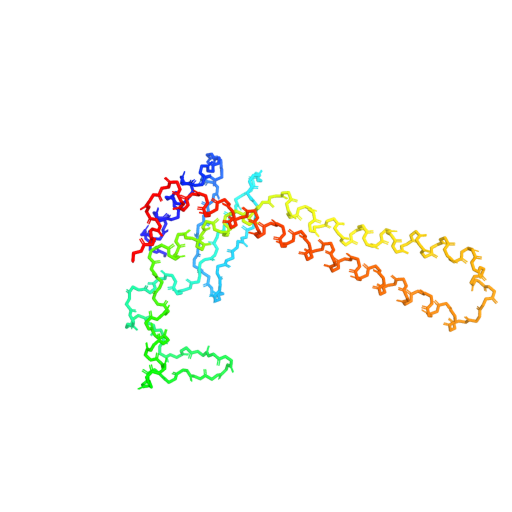72 ? 8.680 2.961 1.907 1.00 88.00 172 ALA A C 1
ATOM 1391 O O . ALA A 1 172 ? 8.750 3.441 3.038 1.00 88.00 172 ALA A O 1
ATOM 1392 N N . LEU A 1 173 ? 7.526 2.915 1.234 1.00 86.31 173 LEU A N 1
ATOM 1393 C CA . LEU A 1 173 ? 6.262 3.382 1.803 1.00 86.31 173 LEU A CA 1
ATOM 1394 C C . LEU A 1 173 ? 5.827 2.520 2.995 1.00 86.31 173 LEU A C 1
ATOM 1396 O O . LEU A 1 173 ? 5.387 3.055 4.016 1.00 86.31 173 LEU A O 1
ATOM 1400 N N . GLU A 1 174 ? 5.968 1.202 2.879 1.00 87.00 174 GLU A N 1
ATOM 1401 C CA . GLU A 1 174 ? 5.677 0.254 3.956 1.00 87.00 174 GLU A CA 1
ATOM 1402 C C . GLU A 1 174 ? 6.586 0.497 5.166 1.00 87.00 174 GLU A C 1
ATOM 1404 O O . GLU A 1 174 ? 6.091 0.647 6.283 1.00 87.00 174 GLU A O 1
ATOM 1409 N N . GLU A 1 175 ? 7.895 0.660 4.960 1.00 88.00 175 GLU A N 1
ATOM 1410 C CA . GLU A 1 175 ? 8.852 0.970 6.028 1.00 88.00 175 GLU A CA 1
ATOM 1411 C C . GLU A 1 175 ? 8.528 2.289 6.742 1.00 88.00 175 GLU A C 1
ATOM 1413 O O . GLU A 1 175 ? 8.543 2.355 7.977 1.00 88.00 175 GLU A O 1
ATOM 1418 N N . ILE A 1 176 ? 8.190 3.342 5.992 1.00 86.88 176 ILE A N 1
ATOM 1419 C CA . ILE A 1 176 ? 7.800 4.639 6.561 1.00 86.88 176 ILE A CA 1
ATOM 1420 C C . ILE A 1 176 ? 6.511 4.500 7.374 1.00 86.88 176 ILE A C 1
ATOM 1422 O O . ILE A 1 176 ? 6.422 5.036 8.483 1.00 86.88 176 ILE A O 1
ATOM 1426 N N . SER A 1 177 ? 5.525 3.769 6.853 1.00 85.62 177 SER A N 1
ATOM 1427 C CA . SER A 1 177 ? 4.242 3.546 7.524 1.00 85.62 177 SER A CA 1
ATOM 1428 C C . SER A 1 177 ? 4.435 2.779 8.832 1.00 85.62 177 SER A C 1
ATOM 1430 O O . SER A 1 177 ? 3.969 3.220 9.883 1.00 85.62 177 SER A O 1
ATOM 1432 N N . LEU A 1 178 ? 5.212 1.694 8.812 1.00 86.31 178 LEU A N 1
ATOM 1433 C CA . LEU A 1 178 ? 5.549 0.904 9.998 1.00 86.31 178 LEU A CA 1
ATOM 1434 C C . LEU A 1 178 ? 6.371 1.702 11.017 1.00 86.31 178 LEU A C 1
ATOM 1436 O O . LEU A 1 178 ? 6.140 1.596 12.223 1.00 86.31 178 LEU A O 1
ATOM 1440 N N . THR A 1 179 ? 7.299 2.544 10.561 1.00 86.62 179 THR A N 1
ATOM 1441 C CA . THR A 1 179 ? 8.094 3.410 11.445 1.00 86.62 179 THR A CA 1
ATOM 1442 C C . THR A 1 179 ? 7.214 4.448 12.139 1.00 86.62 179 THR A C 1
ATOM 1444 O O . THR A 1 179 ? 7.321 4.634 13.350 1.00 86.62 179 THR A O 1
ATOM 1447 N N . LYS A 1 180 ? 6.281 5.081 11.416 1.00 85.00 180 LYS A N 1
ATOM 1448 C CA . LYS A 1 180 ? 5.309 6.015 12.007 1.00 85.00 180 LYS A CA 1
ATOM 1449 C C . LYS A 1 180 ? 4.385 5.314 13.003 1.00 85.00 180 LYS A C 1
ATOM 1451 O O . LYS A 1 180 ? 4.219 5.796 14.123 1.00 85.00 180 LYS A O 1
ATOM 1456 N N . LEU A 1 181 ? 3.833 4.159 12.635 1.00 85.12 181 LEU A N 1
ATOM 1457 C CA . LEU A 1 181 ? 2.946 3.387 13.508 1.00 85.12 181 LEU A CA 1
ATOM 1458 C C . LEU A 1 181 ? 3.660 2.881 14.759 1.00 85.12 181 LEU A C 1
ATOM 1460 O O . LEU A 1 181 ? 3.104 2.961 15.848 1.00 85.12 181 LEU A O 1
ATOM 1464 N N . SER A 1 182 ? 4.896 2.401 14.637 1.00 83.38 182 SER A N 1
ATOM 1465 C CA . SER A 1 182 ? 5.689 1.962 15.790 1.00 83.38 182 SER A CA 1
ATOM 1466 C C . SER A 1 182 ? 6.134 3.129 16.672 1.00 83.38 182 SER A C 1
ATOM 1468 O O . SER A 1 182 ? 6.160 2.981 17.892 1.00 83.38 182 SER A O 1
ATOM 1470 N N . ALA A 1 183 ? 6.417 4.307 16.106 1.00 82.81 183 ALA A N 1
ATOM 1471 C CA . ALA A 1 183 ? 6.708 5.515 16.877 1.00 82.81 183 ALA A CA 1
ATOM 1472 C C . ALA A 1 183 ? 5.492 5.973 17.699 1.00 82.81 183 ALA A C 1
ATOM 1474 O O . ALA A 1 183 ? 5.629 6.244 18.893 1.00 82.81 183 ALA A O 1
ATOM 1475 N N . LEU A 1 184 ? 4.297 5.978 17.100 1.00 77.56 184 LEU A N 1
ATOM 1476 C CA . LEU A 1 184 ? 3.032 6.209 17.812 1.00 77.56 184 LEU A CA 1
ATOM 1477 C C . LEU A 1 184 ? 2.774 5.108 18.852 1.00 77.56 184 LEU A C 1
ATOM 1479 O O . LEU A 1 184 ? 2.386 5.396 19.986 1.00 77.56 184 LEU A O 1
ATOM 1483 N N . GLY A 1 185 ? 3.100 3.869 18.480 1.00 71.50 185 GLY A N 1
ATOM 1484 C CA . GLY A 1 185 ? 3.109 2.668 19.308 1.00 71.50 185 GLY A CA 1
ATOM 1485 C C . GLY A 1 185 ? 3.925 2.797 20.593 1.00 71.50 185 GLY A C 1
ATOM 1486 O O . GLY A 1 185 ? 3.500 2.378 21.666 1.00 71.50 185 GLY A O 1
ATOM 1487 N N . LYS A 1 186 ? 5.116 3.387 20.470 1.00 64.50 186 LYS A N 1
ATOM 1488 C CA . LYS A 1 186 ? 6.122 3.515 21.528 1.00 64.50 186 LYS A CA 1
ATOM 1489 C C . LYS A 1 186 ? 5.939 4.781 22.368 1.00 64.50 186 LYS A C 1
ATOM 1491 O O . LYS A 1 186 ? 6.221 4.757 23.561 1.00 64.50 186 LYS A O 1
ATOM 1496 N N . SER A 1 187 ? 5.477 5.878 21.761 1.00 56.50 187 SER A N 1
ATOM 1497 C CA . SER A 1 187 ? 5.240 7.162 22.438 1.00 56.50 187 SER A CA 1
ATOM 1498 C C . SER A 1 187 ? 4.004 7.133 23.338 1.00 56.50 187 SER A C 1
ATOM 1500 O O . SER A 1 187 ? 4.021 7.719 24.420 1.00 56.50 187 SER A O 1
ATOM 1502 N N . ARG A 1 188 ? 2.946 6.431 22.930 1.00 53.94 188 ARG A N 1
ATOM 1503 C CA . ARG A 1 188 ? 1.766 6.195 23.762 1.00 53.94 188 ARG A CA 1
ATOM 1504 C C . ARG A 1 188 ? 1.815 4.743 24.209 1.00 53.94 188 ARG A C 1
ATOM 1506 O O . ARG A 1 188 ? 1.557 3.861 23.400 1.00 53.94 188 ARG A O 1
ATOM 1513 N N . ALA A 1 189 ? 2.118 4.492 25.483 1.00 46.06 189 ALA A N 1
ATOM 1514 C CA . ALA A 1 189 ? 2.203 3.168 26.122 1.00 46.06 189 ALA A CA 1
ATOM 1515 C C . ALA A 1 189 ? 0.886 2.333 26.119 1.00 46.06 189 ALA A C 1
ATOM 1517 O O . ALA A 1 189 ? 0.635 1.549 27.026 1.00 46.06 189 ALA A O 1
ATOM 1518 N N . TYR A 1 190 ? 0.033 2.484 25.102 1.00 45.31 190 TYR A N 1
ATOM 1519 C CA . TYR A 1 190 ? -1.255 1.820 24.892 1.00 45.31 190 TYR A CA 1
ATOM 1520 C C . TYR A 1 190 ? -1.189 0.645 23.897 1.00 45.31 190 TYR A C 1
ATOM 1522 O O . TYR A 1 190 ? -2.141 -0.129 23.782 1.00 45.31 190 TYR A O 1
ATOM 1530 N N . TRP A 1 191 ? -0.046 0.441 23.239 1.00 42.66 191 TRP A N 1
ATOM 1531 C CA . TRP A 1 191 ? 0.208 -0.685 22.326 1.00 42.66 191 TRP A CA 1
ATOM 1532 C C . TRP A 1 191 ? 1.004 -1.828 22.982 1.00 42.66 191 TRP A C 1
ATOM 1534 O O . TRP A 1 191 ? 1.472 -2.729 22.297 1.00 42.66 191 TRP A O 1
ATOM 1544 N N . GLY A 1 192 ? 1.135 -1.767 24.314 1.00 39.62 192 GLY A N 1
ATOM 1545 C CA . GLY A 1 192 ? 2.158 -2.407 25.142 1.00 39.62 192 GLY A CA 1
ATOM 1546 C C . GLY A 1 192 ? 2.469 -3.885 24.896 1.00 39.62 192 GLY A C 1
ATOM 1547 O O . GLY A 1 192 ? 1.567 -4.718 24.815 1.00 39.62 192 GLY A O 1
ATOM 1548 N N . LEU A 1 193 ? 3.781 -4.152 24.880 1.00 43.16 193 LEU A N 1
ATOM 1549 C CA . LEU A 1 193 ? 4.402 -5.338 25.469 1.00 43.16 193 LEU A CA 1
ATOM 1550 C C . LEU A 1 193 ? 3.815 -5.586 26.866 1.00 43.16 193 LEU A C 1
ATOM 1552 O O . LEU A 1 193 ? 3.787 -4.675 27.698 1.00 43.16 193 LEU A O 1
ATOM 1556 N N . GLY A 1 194 ? 3.369 -6.818 27.073 1.00 35.03 194 GLY A N 1
ATOM 1557 C CA . GLY A 1 194 ? 2.746 -7.358 28.273 1.00 35.03 194 GLY A CA 1
ATOM 1558 C C . GLY A 1 194 ? 2.074 -8.660 27.894 1.00 35.03 194 GLY A C 1
ATOM 1559 O O . GLY A 1 194 ? 0.961 -8.569 27.333 1.00 35.03 194 GLY A O 1
#

InterPro domains:
  IPR026620 Transmembrane protein 177 [PTHR21824] (2-174)

Sequence (194 aa):
MSEELEQRYRQVLEDLNSDDADKDLSKVFMSIRPEPHHIGLSGSKYSFRIGLPLKFAYKSPQDINPNMKIESKYVDFGSEEGNLLRESLVLSEKAQKFAMGHEVLQCDMVAYYLQLTYPTVGCFAGFFLGNKGYEMLQLYKKPFQARIVFFTGISIFSYGLYILLKDKTQTALEEISLTKLSALGKSRAYWGLG